Protein AF-A0A077B2D3-F1 (afdb_monomer_lite)

pLDDT: mean 75.41, std 16.51, range [35.19, 96.38]

Structure (mmCIF, N/CA/C/O backbone):
data_AF-A0A077B2D3-F1
#
_entry.id   AF-A0A077B2D3-F1
#
loop_
_atom_site.group_PDB
_atom_site.id
_atom_site.type_symbol
_atom_site.label_atom_id
_atom_site.label_alt_id
_atom_site.label_comp_id
_atom_site.label_asym_id
_atom_site.label_entity_id
_atom_site.label_seq_id
_atom_site.pdbx_PDB_ins_code
_atom_site.Cartn_x
_atom_site.Cartn_y
_atom_site.Cartn_z
_atom_site.occupancy
_atom_site.B_iso_or_equiv
_atom_site.auth_seq_id
_atom_site.auth_comp_id
_atom_site.auth_asym_id
_atom_site.auth_atom_id
_atom_site.pdbx_PDB_model_num
ATOM 1 N N . MET A 1 1 ? -36.200 -18.819 -11.449 1.00 45.00 1 MET A N 1
ATOM 2 C CA . MET A 1 1 ? -37.457 -18.163 -11.903 1.00 45.00 1 MET A CA 1
ATOM 3 C C . MET A 1 1 ? -37.299 -16.727 -12.451 1.00 45.00 1 MET A C 1
ATOM 5 O O . MET A 1 1 ? -38.296 -16.178 -12.902 1.00 45.00 1 MET A O 1
ATOM 9 N N . GLY A 1 2 ? -36.103 -16.107 -12.465 1.00 46.16 2 GLY A N 1
ATOM 10 C CA . GLY A 1 2 ? -35.928 -14.698 -12.886 1.00 46.16 2 GLY A CA 1
ATOM 11 C C . GLY A 1 2 ? -35.684 -14.450 -14.386 1.00 46.16 2 GLY A C 1
ATOM 12 O O . GLY A 1 2 ? -36.232 -13.506 -14.946 1.00 46.16 2 GLY A O 1
ATOM 13 N N . LEU A 1 3 ? -34.934 -15.320 -15.070 1.00 41.72 3 LEU A N 1
ATOM 14 C CA . LEU A 1 3 ? -34.546 -15.114 -16.479 1.00 41.72 3 LEU A CA 1
ATOM 15 C C . LEU A 1 3 ? -35.731 -15.188 -17.460 1.00 41.72 3 LEU A C 1
ATOM 17 O O . LEU A 1 3 ? -35.773 -14.447 -18.438 1.00 41.72 3 LEU A O 1
ATOM 21 N N . PHE A 1 4 ? -36.747 -16.001 -17.162 1.00 45.16 4 PHE A N 1
ATOM 22 C CA . PHE A 1 4 ? -37.918 -16.181 -18.032 1.00 45.16 4 PHE A CA 1
ATOM 23 C C . PHE A 1 4 ? -38.806 -14.924 -18.123 1.00 45.16 4 PHE A C 1
ATOM 25 O O . PHE A 1 4 ? -39.484 -14.707 -19.125 1.00 45.16 4 PHE A O 1
ATOM 32 N N . LYS A 1 5 ? -38.787 -14.056 -17.099 1.00 46.91 5 LYS A N 1
ATOM 33 C CA . LYS A 1 5 ? -39.544 -12.791 -17.100 1.00 46.91 5 LYS A CA 1
ATOM 34 C C . LYS A 1 5 ? -38.869 -11.709 -17.949 1.00 46.91 5 LYS A C 1
ATOM 36 O O . LYS A 1 5 ? -39.567 -10.934 -18.594 1.00 46.91 5 LYS A O 1
ATOM 41 N N . ILE A 1 6 ? -37.536 -11.701 -18.005 1.00 54.94 6 ILE A N 1
ATOM 42 C CA . ILE A 1 6 ? -36.755 -10.738 -18.797 1.00 54.94 6 ILE A CA 1
ATOM 43 C C . ILE A 1 6 ? -36.930 -11.014 -20.295 1.00 54.94 6 ILE A C 1
ATOM 45 O O . ILE A 1 6 ? -37.223 -10.096 -21.057 1.00 54.94 6 ILE A O 1
ATOM 49 N N . TRP A 1 7 ? -36.871 -12.282 -20.710 1.00 51.25 7 TRP A N 1
ATOM 50 C CA . TRP A 1 7 ? -37.095 -12.668 -22.109 1.00 51.25 7 TRP A CA 1
ATOM 51 C C . TRP A 1 7 ? -38.512 -12.348 -22.602 1.00 51.25 7 TRP A C 1
ATOM 53 O O . TRP A 1 7 ? -38.690 -11.943 -23.748 1.00 51.25 7 TRP A O 1
ATOM 63 N N . ARG A 1 8 ? -39.521 -12.448 -21.727 1.00 54.12 8 ARG A N 1
ATOM 64 C CA . ARG A 1 8 ? -40.913 -12.111 -22.061 1.00 54.12 8 ARG A CA 1
ATOM 65 C C . ARG A 1 8 ? -41.132 -10.604 -22.238 1.00 54.12 8 ARG A C 1
ATOM 67 O O . ARG A 1 8 ? -41.914 -10.204 -23.094 1.00 54.12 8 ARG A O 1
ATOM 74 N N . LEU A 1 9 ? -40.409 -9.783 -21.473 1.00 56.75 9 LEU A N 1
ATOM 75 C CA . LEU A 1 9 ? -40.355 -8.331 -21.658 1.00 56.75 9 LEU A CA 1
ATOM 76 C C . LEU A 1 9 ? -39.677 -7.982 -22.988 1.00 56.75 9 LEU A C 1
ATOM 78 O O . LEU A 1 9 ? -40.286 -7.279 -23.786 1.00 56.75 9 LEU A O 1
ATOM 82 N N . ILE A 1 10 ? -38.492 -8.547 -23.270 1.00 58.97 10 ILE A N 1
ATOM 83 C CA . ILE A 1 10 ? -37.751 -8.370 -24.540 1.00 58.97 10 ILE A CA 1
ATOM 84 C C . ILE A 1 10 ? -38.608 -8.751 -25.755 1.00 58.97 10 ILE A C 1
ATOM 86 O O . ILE A 1 10 ? -38.632 -8.021 -26.741 1.00 58.97 10 ILE A O 1
ATOM 90 N N . TYR A 1 11 ? -39.366 -9.845 -25.673 1.00 60.00 11 TYR A N 1
ATOM 91 C CA . TYR A 1 11 ? -40.253 -10.270 -26.755 1.00 60.00 11 TYR A CA 1
ATOM 92 C C . TYR A 1 11 ? -41.408 -9.282 -27.001 1.00 60.00 11 TYR A C 1
ATOM 94 O O . TYR A 1 11 ? -41.669 -8.921 -28.147 1.00 60.00 11 TYR A O 1
ATOM 102 N N . LEU A 1 12 ? -42.040 -8.763 -25.937 1.00 58.78 12 LEU A N 1
ATOM 103 C CA . LEU A 1 12 ? -43.089 -7.739 -26.055 1.00 58.78 12 LEU A CA 1
ATOM 104 C C . LEU A 1 12 ? -42.576 -6.438 -26.710 1.00 58.78 12 LEU A C 1
ATOM 106 O O . LEU A 1 12 ? -43.347 -5.735 -27.363 1.00 58.78 12 LEU A O 1
ATOM 110 N N . PHE A 1 13 ? -41.280 -6.121 -26.571 1.00 57.22 13 PHE A N 1
ATOM 111 C CA . PHE A 1 13 ? -40.656 -4.936 -27.178 1.00 57.22 13 PHE A CA 1
ATOM 112 C C . PHE A 1 13 ? -40.554 -5.010 -28.707 1.00 57.22 13 PHE A C 1
ATOM 114 O O . PHE A 1 13 ? -40.624 -3.970 -29.365 1.00 57.22 13 PHE A O 1
ATOM 121 N N . PHE A 1 14 ? -40.415 -6.206 -29.288 1.00 55.59 14 PHE A N 1
ATOM 122 C CA . PHE A 1 14 ? -40.328 -6.366 -30.744 1.00 55.59 14 PHE A CA 1
ATOM 123 C C . PHE A 1 14 ? -41.696 -6.322 -31.441 1.00 55.59 14 PHE A C 1
ATOM 125 O O . PHE A 1 14 ? -41.753 -6.029 -32.633 1.00 55.59 14 PHE A O 1
ATOM 132 N N . THR A 1 15 ? -42.792 -6.528 -30.705 1.00 58.31 15 THR A N 1
ATOM 133 C CA . THR A 1 15 ? -44.166 -6.554 -31.242 1.00 58.31 15 THR A CA 1
ATOM 134 C C . THR A 1 15 ? -44.881 -5.196 -31.272 1.00 58.31 15 THR A C 1
ATOM 136 O O . THR A 1 15 ? -46.007 -5.109 -31.750 1.00 58.31 15 THR A O 1
ATOM 139 N N . ILE A 1 16 ? -44.268 -4.114 -30.778 1.00 60.47 16 ILE A N 1
ATOM 140 C CA . ILE A 1 16 ? -44.887 -2.775 -30.781 1.00 60.47 16 ILE A CA 1
ATOM 141 C C . ILE A 1 16 ? -44.594 -2.078 -32.120 1.00 60.47 16 ILE A C 1
ATOM 143 O O . ILE A 1 16 ? -43.459 -1.687 -32.381 1.00 60.47 16 ILE A O 1
ATOM 147 N N . GLU A 1 17 ? -45.607 -1.883 -32.969 1.00 57.41 17 GLU A N 1
ATOM 148 C CA . GLU A 1 17 ? -45.447 -1.341 -34.336 1.00 57.41 17 GLU A CA 1
ATOM 149 C C . GLU A 1 17 ? -45.343 0.195 -34.419 1.00 57.41 17 GLU A C 1
ATOM 151 O O . GLU A 1 17 ? -44.876 0.741 -35.419 1.00 57.41 17 GLU A O 1
ATOM 156 N N . SER A 1 18 ? -45.710 0.926 -33.363 1.00 62.25 18 SER A N 1
ATOM 157 C CA . SER A 1 18 ? -45.744 2.395 -33.400 1.00 62.25 18 SER A CA 1
ATOM 158 C C . SER A 1 18 ? -44.348 3.030 -33.320 1.00 62.25 18 SER A C 1
ATOM 160 O O . SER A 1 18 ? -43.647 2.944 -32.306 1.00 62.25 18 SER A O 1
ATOM 162 N N . PHE A 1 19 ? -43.963 3.751 -34.380 1.00 58.94 19 PHE A N 1
ATOM 163 C CA . PHE A 1 19 ? -42.666 4.433 -34.509 1.00 58.94 19 PHE A CA 1
ATOM 164 C C . PHE A 1 19 ? -42.387 5.443 -33.377 1.00 58.94 19 PHE A C 1
ATOM 166 O O . PHE A 1 19 ? -41.255 5.550 -32.900 1.00 58.94 19 PHE A O 1
ATOM 173 N N . LYS A 1 20 ? -43.418 6.151 -32.887 1.00 64.06 20 LYS A N 1
ATOM 174 C CA . LYS A 1 20 ? -43.279 7.117 -31.779 1.00 64.06 20 LYS A CA 1
ATOM 175 C C . LYS A 1 20 ? -42.964 6.429 -30.445 1.00 64.06 20 LYS A C 1
ATOM 177 O O . LYS A 1 20 ? -42.112 6.914 -29.703 1.00 64.06 2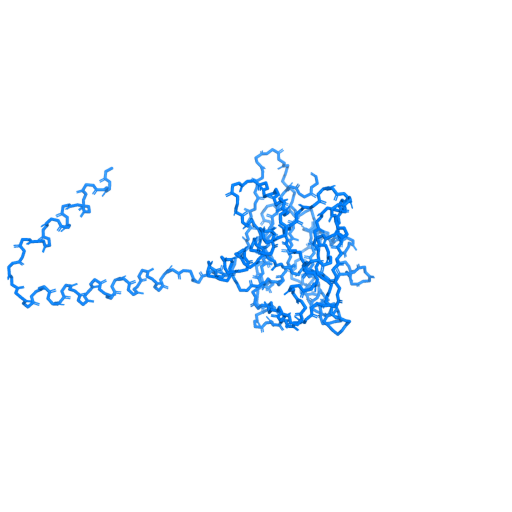0 LYS A O 1
ATOM 182 N N . MET A 1 21 ? -43.577 5.272 -30.178 1.00 59.53 21 MET A N 1
ATOM 183 C CA . MET A 1 21 ? -43.319 4.481 -28.967 1.00 59.53 21 MET A CA 1
ATOM 184 C C . MET A 1 21 ? -41.911 3.881 -28.968 1.00 59.53 21 MET A C 1
ATOM 186 O O . MET A 1 21 ? -41.227 3.928 -27.948 1.00 59.53 21 MET A O 1
ATOM 190 N N . LYS A 1 22 ? -41.419 3.417 -30.127 1.00 64.38 22 LYS A N 1
ATOM 191 C CA . LYS A 1 22 ? -40.036 2.925 -30.257 1.00 64.38 22 LYS A CA 1
ATOM 192 C C . LYS A 1 22 ? -39.003 3.989 -29.877 1.00 64.38 22 LYS A C 1
ATOM 194 O O . LYS A 1 22 ? -38.026 3.667 -29.210 1.00 64.38 22 LYS A O 1
ATOM 199 N N . LYS A 1 23 ? -39.217 5.255 -30.258 1.00 66.38 23 LYS A N 1
ATOM 200 C CA . LYS A 1 23 ? -38.283 6.356 -29.958 1.00 66.38 23 LYS A CA 1
ATOM 201 C C . LYS A 1 23 ? -38.252 6.700 -28.463 1.00 66.38 23 LYS A C 1
ATOM 203 O O . LYS A 1 23 ? -37.170 6.835 -27.901 1.00 66.38 23 LYS A O 1
ATOM 208 N N . LEU A 1 24 ? -39.419 6.758 -27.819 1.00 68.81 24 LEU A N 1
ATOM 209 C CA . LEU A 1 24 ? -39.558 7.009 -26.377 1.00 68.81 24 LEU A CA 1
ATOM 210 C C . LEU A 1 24 ? -38.923 5.894 -25.534 1.00 68.81 24 LEU A C 1
ATOM 212 O O . LEU A 1 24 ? -38.174 6.169 -24.601 1.00 68.81 24 LEU A O 1
ATOM 216 N N . ILE A 1 25 ? -39.141 4.637 -25.924 1.00 64.94 25 ILE A N 1
ATOM 217 C CA . ILE A 1 25 ? -38.540 3.469 -25.270 1.00 64.94 25 ILE A CA 1
ATOM 218 C C . ILE A 1 25 ? -37.019 3.448 -25.466 1.00 64.94 25 ILE A C 1
ATOM 220 O O . ILE A 1 25 ? -36.292 3.127 -24.532 1.00 64.94 25 ILE A O 1
ATOM 224 N N . ARG A 1 26 ? -36.512 3.839 -26.643 1.00 66.00 26 ARG A N 1
ATOM 225 C CA . ARG A 1 26 ? -35.064 3.937 -26.893 1.00 66.00 26 ARG A CA 1
ATOM 226 C C . ARG A 1 26 ? -34.415 5.000 -26.006 1.00 66.00 26 ARG A C 1
ATOM 228 O O . ARG A 1 26 ? -33.366 4.736 -25.435 1.00 66.00 26 ARG A O 1
ATOM 235 N N . CYS A 1 27 ? -35.060 6.156 -25.832 1.00 72.69 27 CYS A N 1
ATOM 236 C CA . CYS A 1 27 ? -34.613 7.175 -24.882 1.00 72.69 27 CYS A CA 1
ATOM 237 C C . CYS A 1 27 ? -34.643 6.659 -23.437 1.00 72.69 27 CYS A C 1
ATOM 239 O O . CYS A 1 27 ? -33.681 6.876 -22.712 1.00 72.69 27 CYS A O 1
ATOM 241 N N . PHE A 1 28 ? -35.687 5.926 -23.038 1.00 73.25 28 PHE A N 1
ATOM 242 C CA . PHE A 1 28 ? -35.778 5.337 -21.700 1.00 73.25 28 PHE A CA 1
ATOM 243 C C . PHE A 1 28 ? -34.715 4.260 -21.456 1.00 73.25 28 PHE A C 1
ATOM 245 O O . PHE A 1 28 ? -34.110 4.243 -20.395 1.00 73.25 28 PHE A O 1
ATOM 252 N N . LEU A 1 29 ? -34.428 3.399 -22.438 1.00 69.62 29 LEU A N 1
ATOM 253 C CA . LEU A 1 29 ? -33.368 2.391 -22.346 1.00 69.62 29 LEU A CA 1
ATOM 254 C C . LEU A 1 29 ? -31.976 3.017 -22.313 1.00 69.62 29 LEU A C 1
ATOM 256 O O . LEU A 1 29 ? -31.130 2.523 -21.581 1.00 69.62 29 LEU A O 1
ATOM 260 N N . ILE A 1 30 ? -31.742 4.106 -23.053 1.00 70.94 30 ILE A N 1
ATOM 261 C CA . ILE A 1 30 ? -30.500 4.884 -22.948 1.00 70.94 30 ILE A CA 1
ATOM 262 C C . ILE A 1 30 ? -30.399 5.507 -21.555 1.00 70.94 30 ILE A C 1
ATOM 264 O O . ILE A 1 30 ? -29.348 5.411 -20.939 1.00 70.94 30 ILE A O 1
ATOM 268 N N . LEU A 1 31 ? -31.485 6.076 -21.023 1.00 63.41 31 LEU A N 1
ATOM 269 C CA . LEU A 1 31 ? -31.505 6.636 -19.671 1.00 63.41 31 LEU A CA 1
ATOM 270 C C . LEU A 1 31 ? -31.262 5.554 -18.609 1.00 63.41 31 LEU A C 1
ATOM 272 O O . LEU A 1 31 ? -30.505 5.777 -17.675 1.00 63.41 31 LEU A O 1
ATOM 276 N N . LEU A 1 32 ? -31.852 4.367 -18.778 1.00 62.94 32 LEU A N 1
ATOM 277 C CA . LEU A 1 32 ? -31.657 3.210 -17.908 1.00 62.94 32 LEU A CA 1
ATOM 278 C C . LEU A 1 32 ? -30.229 2.667 -18.025 1.00 62.94 32 LEU A C 1
ATOM 280 O O . LEU A 1 32 ? -29.634 2.336 -17.012 1.00 62.94 32 LEU A O 1
ATOM 284 N N . MET A 1 33 ? -29.646 2.624 -19.228 1.00 54.31 33 MET A N 1
ATOM 285 C CA . MET A 1 33 ? -28.233 2.295 -19.423 1.00 54.31 33 MET A CA 1
ATOM 286 C C . MET A 1 33 ? -27.333 3.338 -18.769 1.00 54.31 33 MET A C 1
ATOM 288 O O . MET A 1 33 ? -26.400 2.949 -18.092 1.00 54.31 33 MET A O 1
ATOM 292 N N . VAL A 1 34 ? -27.620 4.636 -18.890 1.00 54.66 34 VAL A N 1
ATOM 293 C CA . VAL A 1 34 ? -26.880 5.700 -18.192 1.00 54.66 34 VAL A CA 1
ATOM 294 C C . VAL A 1 34 ? -27.053 5.586 -16.676 1.00 54.66 34 VAL A C 1
ATOM 296 O O . VAL A 1 34 ? -26.106 5.839 -15.948 1.00 54.66 34 VAL A O 1
ATOM 299 N N . PHE A 1 35 ? -28.207 5.140 -16.181 1.00 48.72 35 PHE A N 1
ATOM 300 C CA . PHE A 1 35 ? -28.434 4.910 -14.752 1.00 48.72 35 PHE A CA 1
ATOM 301 C C . PHE A 1 35 ? -27.747 3.629 -14.248 1.00 48.72 35 PHE A C 1
ATOM 303 O O . PHE A 1 35 ? -27.259 3.590 -13.126 1.00 48.72 35 PHE A O 1
ATOM 310 N N . VAL A 1 36 ? -27.666 2.579 -15.068 1.00 49.91 36 VAL A N 1
ATOM 311 C CA . VAL A 1 36 ? -26.978 1.316 -14.743 1.00 49.91 36 VAL A CA 1
ATOM 312 C C . VAL A 1 36 ? -25.458 1.456 -14.889 1.00 49.91 36 VAL A C 1
ATOM 314 O O . VAL A 1 36 ? -24.733 0.945 -14.047 1.00 49.91 36 VAL A O 1
ATOM 317 N N . ILE A 1 37 ? -24.975 2.207 -15.883 1.00 45.91 37 ILE A N 1
ATOM 318 C CA . ILE A 1 37 ? -23.562 2.583 -16.070 1.00 45.91 37 ILE A CA 1
ATOM 319 C C . ILE A 1 37 ? -23.159 3.663 -15.055 1.00 45.91 37 ILE A C 1
ATOM 321 O O . ILE A 1 37 ? -22.051 3.635 -14.547 1.00 45.91 37 ILE A O 1
ATOM 325 N N . GLY A 1 38 ? -24.062 4.562 -14.664 1.00 36.38 38 GLY A N 1
ATOM 326 C CA . GLY A 1 38 ? -23.853 5.487 -13.543 1.00 36.38 38 GLY A CA 1
ATOM 327 C C . GLY A 1 38 ? -23.819 4.787 -12.179 1.00 36.38 38 GLY A C 1
ATOM 328 O O . GLY A 1 38 ? -23.243 5.319 -11.239 1.00 36.38 38 GLY A O 1
ATOM 329 N N . ASN A 1 39 ? -24.382 3.576 -12.087 1.00 35.19 39 ASN A N 1
ATOM 330 C CA . ASN A 1 39 ? -24.195 2.650 -10.966 1.00 35.19 39 ASN A CA 1
ATOM 331 C C . ASN A 1 39 ? -23.025 1.667 -11.190 1.00 35.19 39 ASN A C 1
ATOM 333 O O . ASN A 1 39 ? -22.736 0.860 -10.305 1.00 35.19 39 ASN A O 1
ATOM 337 N N . MET A 1 40 ? -22.328 1.720 -12.336 1.00 36.47 40 MET A N 1
ATOM 338 C CA . MET A 1 40 ? -21.022 1.080 -12.476 1.00 36.47 40 MET A CA 1
ATOM 339 C C . MET A 1 40 ? -19.985 1.946 -11.757 1.00 36.47 40 MET A C 1
ATOM 341 O O . MET A 1 40 ? -19.452 2.903 -12.302 1.00 36.47 40 MET A O 1
ATOM 345 N N . VAL A 1 41 ? -19.682 1.519 -10.532 1.00 40.09 41 VAL A N 1
ATOM 346 C CA . VAL A 1 41 ? -18.370 1.660 -9.891 1.00 40.09 41 VAL A CA 1
ATOM 347 C C . VAL A 1 41 ? -17.937 3.107 -9.631 1.00 40.09 41 VAL A C 1
ATOM 349 O O . VAL A 1 41 ? -16.881 3.554 -10.062 1.00 40.09 41 VAL A O 1
ATOM 352 N N . THR A 1 42 ? -18.676 3.811 -8.779 1.00 38.44 42 THR A N 1
ATOM 353 C CA . THR A 1 42 ? -17.952 4.410 -7.657 1.00 38.44 42 THR A CA 1
ATOM 354 C C . THR A 1 42 ? -17.642 3.252 -6.717 1.00 38.44 42 THR A C 1
ATOM 356 O O . THR A 1 42 ? -18.548 2.643 -6.144 1.00 38.44 42 THR A O 1
ATOM 359 N N . ALA A 1 43 ? -16.374 2.852 -6.627 1.00 49.22 43 ALA A N 1
ATOM 360 C CA . ALA A 1 43 ? -15.930 2.060 -5.491 1.00 49.22 43 ALA A CA 1
ATOM 361 C C . ALA A 1 43 ? -16.239 2.920 -4.259 1.00 49.22 43 ALA A C 1
ATOM 363 O O . ALA A 1 43 ? -15.556 3.905 -4.006 1.00 49.22 43 ALA A O 1
ATOM 364 N N . ALA A 1 44 ? -17.372 2.667 -3.602 1.00 56.53 44 ALA A N 1
ATOM 365 C CA . ALA A 1 44 ? -17.708 3.380 -2.383 1.00 56.53 44 ALA A CA 1
ATOM 366 C C . ALA A 1 44 ? -16.585 3.093 -1.387 1.00 56.53 44 ALA A C 1
ATOM 368 O O . ALA A 1 44 ? -16.277 1.917 -1.178 1.00 56.53 44 ALA A O 1
ATOM 369 N N . ASP A 1 45 ? -15.991 4.147 -0.826 1.00 66.31 45 ASP A N 1
ATOM 370 C CA . ASP A 1 45 ? -14.972 4.059 0.218 1.00 66.31 45 ASP A CA 1
ATOM 371 C C . ASP A 1 45 ? -15.440 3.057 1.283 1.00 66.31 45 ASP A C 1
ATOM 373 O O . ASP A 1 45 ? -16.434 3.275 1.982 1.00 66.31 45 ASP A O 1
ATOM 377 N N . ARG A 1 46 ? -14.791 1.893 1.333 1.00 71.25 46 ARG A N 1
ATOM 378 C CA . ARG A 1 46 ? -15.172 0.788 2.215 1.00 71.25 46 ARG A CA 1
ATOM 379 C C . ARG A 1 46 ? -13.941 -0.000 2.619 1.00 71.25 46 ARG A C 1
ATOM 381 O O . ARG A 1 46 ? -13.059 -0.239 1.796 1.00 71.25 46 ARG A O 1
ATOM 388 N N . VAL A 1 47 ? -13.909 -0.469 3.863 1.00 72.50 47 VAL A N 1
ATOM 389 C CA . VAL A 1 47 ? -12.901 -1.447 4.276 1.00 72.50 47 VAL A CA 1
ATOM 390 C C . VAL A 1 47 ? -13.196 -2.796 3.620 1.00 72.50 47 VAL A C 1
ATOM 392 O O . VAL A 1 47 ? -14.257 -3.391 3.829 1.00 72.50 47 VAL A O 1
ATOM 395 N N . GLU A 1 48 ? -12.243 -3.303 2.844 1.00 74.19 48 GLU A N 1
ATOM 396 C CA . GLU A 1 48 ? -12.328 -4.627 2.233 1.00 74.19 48 GLU A CA 1
ATOM 397 C C . GLU A 1 48 ? -11.845 -5.694 3.220 1.00 74.19 48 GLU A C 1
ATOM 399 O O . GLU A 1 48 ? -10.764 -5.580 3.801 1.00 74.19 48 GLU A O 1
ATOM 404 N N . ILE A 1 49 ? -12.657 -6.729 3.449 1.00 70.50 49 ILE A N 1
ATOM 405 C CA . ILE A 1 49 ? -12.357 -7.811 4.396 1.00 70.50 49 ILE A CA 1
ATOM 406 C C . ILE A 1 49 ? -12.156 -9.107 3.619 1.00 70.50 49 ILE A C 1
ATOM 408 O O . ILE A 1 49 ? -13.088 -9.623 3.006 1.00 70.50 49 ILE A O 1
ATOM 412 N N . PHE A 1 50 ? -10.941 -9.637 3.682 1.00 72.44 50 PHE A N 1
ATOM 413 C CA . PHE A 1 50 ? -10.542 -10.918 3.120 1.00 72.44 50 PHE A CA 1
ATOM 414 C C . PHE A 1 50 ? -10.447 -11.935 4.257 1.00 72.44 50 PHE A C 1
ATOM 416 O O . PHE A 1 50 ? -9.734 -11.718 5.238 1.00 72.44 50 PHE A O 1
ATOM 423 N N . THR A 1 51 ? -11.199 -13.026 4.160 1.00 62.06 51 THR A N 1
ATOM 424 C CA . THR A 1 51 ? -11.268 -14.048 5.209 1.00 62.06 51 THR A CA 1
ATOM 425 C C . THR A 1 51 ? -10.914 -15.416 4.646 1.00 62.06 51 THR A C 1
ATOM 427 O O . THR A 1 51 ? -11.655 -15.926 3.804 1.00 62.06 51 THR A O 1
ATOM 430 N N . ASP A 1 52 ? -9.879 -16.056 5.182 1.00 59.72 52 ASP A N 1
ATOM 431 C CA . ASP A 1 52 ? -9.720 -17.504 5.059 1.00 59.72 52 ASP A CA 1
ATOM 432 C C . ASP A 1 52 ? -10.637 -18.183 6.093 1.00 59.72 52 ASP A C 1
ATOM 434 O O . ASP A 1 52 ? -10.581 -17.813 7.276 1.00 59.72 52 ASP A O 1
ATOM 438 N N . PRO A 1 53 ? -11.461 -19.175 5.710 1.00 49.97 53 PRO A N 1
ATOM 439 C CA . PRO A 1 53 ? -12.289 -19.939 6.643 1.00 49.97 53 PRO A CA 1
ATOM 440 C C . PRO A 1 53 ? -11.510 -20.659 7.762 1.00 49.97 53 PRO A C 1
ATOM 442 O O . PRO A 1 53 ? -12.127 -21.101 8.730 1.00 49.97 53 PRO A O 1
ATOM 445 N N . THR A 1 54 ? -10.182 -20.791 7.661 1.00 50.19 54 THR A N 1
ATOM 446 C CA . THR A 1 54 ? -9.360 -21.591 8.586 1.00 50.19 54 THR A CA 1
ATOM 447 C C . THR A 1 54 ? -8.538 -20.782 9.597 1.00 50.19 54 THR A C 1
ATOM 449 O O . THR A 1 54 ? -8.031 -21.361 10.562 1.00 50.19 54 THR A O 1
ATOM 452 N N . LYS A 1 55 ? -8.410 -19.455 9.440 1.00 61.12 55 LYS A N 1
ATOM 453 C CA . LYS A 1 55 ? -7.580 -18.614 10.325 1.00 61.12 55 LYS A CA 1
ATOM 454 C C . LYS A 1 55 ? -8.446 -17.807 11.297 1.00 61.12 55 LYS A C 1
ATOM 456 O O . LYS A 1 55 ? -9.458 -17.231 10.914 1.00 61.12 55 LYS A O 1
ATOM 461 N N . GLY A 1 56 ? -8.058 -17.808 12.577 1.00 67.38 56 GLY A N 1
ATOM 462 C CA . GLY A 1 56 ? -8.857 -17.291 13.698 1.00 67.38 56 GLY A CA 1
ATOM 463 C C . GLY A 1 56 ? -9.308 -15.825 13.590 1.00 67.38 56 GLY A C 1
ATOM 464 O O . GLY A 1 56 ? -8.970 -15.102 12.662 1.00 67.38 56 GLY A O 1
ATOM 465 N N . ASP A 1 57 ? -10.059 -15.359 14.592 1.00 79.06 57 ASP A N 1
ATOM 466 C CA . ASP A 1 57 ? -10.700 -14.031 14.615 1.00 79.06 57 ASP A CA 1
ATOM 467 C C . ASP A 1 57 ? -9.717 -12.889 14.958 1.00 79.06 57 ASP A C 1
ATOM 469 O O . ASP A 1 57 ? -9.873 -12.165 15.943 1.00 79.06 57 ASP A O 1
ATOM 473 N N . SER A 1 58 ? -8.610 -12.798 14.227 1.00 86.94 58 SER A N 1
ATOM 474 C CA . SER A 1 58 ? -7.564 -11.791 14.401 1.00 86.94 58 SER A CA 1
ATOM 475 C C . SER A 1 58 ? -7.053 -11.362 13.035 1.00 86.94 58 SER A C 1
ATOM 477 O O . SER A 1 58 ? -6.450 -12.155 12.318 1.00 86.94 58 SER A O 1
ATOM 479 N N . TYR A 1 59 ? -7.251 -10.091 12.719 1.00 89.75 59 TYR A N 1
ATOM 480 C CA . TYR A 1 59 ? -6.991 -9.514 11.413 1.00 89.75 59 TYR A CA 1
ATOM 481 C C . TYR A 1 59 ? -5.833 -8.526 11.471 1.00 89.75 59 TYR A C 1
ATOM 483 O O . TYR A 1 59 ? -5.584 -7.864 12.487 1.00 89.75 59 TYR A O 1
ATOM 491 N N . THR A 1 60 ? -5.161 -8.412 10.335 1.00 90.62 60 THR A N 1
ATOM 492 C CA . THR A 1 60 ? -4.279 -7.307 9.997 1.00 90.62 60 THR A CA 1
ATOM 493 C C . THR A 1 60 ? -5.058 -6.340 9.117 1.00 90.62 60 THR A C 1
ATOM 495 O O . THR A 1 60 ? -5.545 -6.742 8.066 1.00 90.62 60 THR A O 1
ATOM 498 N N . VAL A 1 61 ? -5.189 -5.085 9.541 1.00 91.62 61 VAL A N 1
ATOM 499 C CA . VAL A 1 61 ? -5.764 -3.982 8.760 1.00 91.62 61 VAL A CA 1
ATOM 500 C C . VAL A 1 61 ? -4.617 -3.167 8.169 1.00 91.62 61 VAL A C 1
ATOM 502 O O . VAL A 1 61 ? -3.721 -2.741 8.892 1.00 91.62 61 VAL A O 1
ATOM 505 N N . CYS A 1 62 ? -4.628 -2.952 6.861 1.00 91.75 62 CYS A N 1
ATOM 506 C CA . CYS A 1 62 ? -3.634 -2.199 6.110 1.00 91.75 62 CYS A CA 1
ATOM 507 C C . CYS A 1 62 ? -4.302 -0.981 5.472 1.00 91.75 62 CYS A C 1
ATOM 509 O O . CYS A 1 62 ? -5.287 -1.132 4.753 1.00 91.75 62 CYS A O 1
ATOM 511 N N . VAL A 1 63 ? -3.749 0.203 5.728 1.00 93.75 63 VAL A N 1
ATOM 512 C CA . VAL A 1 63 ? -4.152 1.469 5.111 1.00 93.75 63 VAL A CA 1
ATOM 513 C C . VAL A 1 63 ? -3.084 1.851 4.099 1.00 93.75 63 VAL A C 1
ATOM 515 O O . VAL A 1 63 ? -1.902 1.963 4.447 1.00 93.75 63 VAL A O 1
ATOM 518 N N . SER A 1 64 ? -3.490 2.051 2.850 1.00 92.25 64 SER A N 1
ATOM 519 C CA . SER A 1 64 ? -2.577 2.354 1.750 1.00 92.25 64 SER A CA 1
ATOM 520 C C . SER A 1 64 ? -3.151 3.412 0.814 1.00 92.25 64 SER A C 1
ATOM 522 O O . SER A 1 64 ? -4.362 3.619 0.761 1.00 92.25 64 SER A O 1
ATOM 524 N N . LEU A 1 65 ? -2.265 4.039 0.042 1.00 91.31 65 LEU A N 1
ATOM 525 C CA . LEU A 1 65 ? -2.633 4.772 -1.166 1.00 91.31 65 LEU A CA 1
ATOM 526 C C . LEU A 1 65 ? -2.297 3.911 -2.379 1.00 91.31 65 LEU A C 1
ATOM 528 O O . LEU A 1 65 ? -1.181 3.408 -2.500 1.00 91.31 65 LEU A O 1
ATOM 532 N N . ALA A 1 66 ? -3.265 3.721 -3.258 1.00 85.88 66 ALA A N 1
ATOM 533 C CA . ALA A 1 66 ? -3.160 2.924 -4.464 1.00 85.88 66 ALA A CA 1
ATOM 534 C C . ALA A 1 66 ? -3.276 3.802 -5.707 1.00 85.88 66 ALA A C 1
ATOM 536 O O . ALA A 1 66 ? -3.758 4.937 -5.648 1.00 85.88 66 ALA A O 1
ATOM 537 N N . ILE A 1 67 ? -2.842 3.248 -6.838 1.00 79.12 67 ILE A N 1
ATOM 538 C CA . ILE A 1 67 ? -3.255 3.776 -8.138 1.00 79.12 67 ILE A CA 1
ATOM 539 C C . ILE A 1 67 ? -4.786 3.734 -8.239 1.00 79.12 67 ILE A C 1
ATOM 541 O O . ILE A 1 67 ? -5.413 2.878 -7.613 1.00 79.12 67 ILE A O 1
ATOM 545 N N . GLU A 1 68 ? -5.367 4.629 -9.037 1.00 72.75 68 GLU A N 1
ATOM 546 C CA . GLU A 1 68 ? -6.807 4.677 -9.304 1.00 72.75 68 GLU A CA 1
ATOM 547 C C . GLU A 1 68 ? -7.409 3.268 -9.503 1.00 72.75 68 GLU A C 1
ATOM 549 O O . GLU A 1 68 ? -7.005 2.524 -10.407 1.00 72.75 68 GLU A O 1
ATOM 554 N N . ASP A 1 69 ? -8.406 2.913 -8.682 1.00 66.38 69 ASP A N 1
ATOM 555 C CA . ASP A 1 69 ? -9.105 1.624 -8.755 1.00 66.38 69 ASP A CA 1
ATOM 556 C C . ASP A 1 69 ? -10.180 1.607 -9.850 1.00 66.38 69 ASP A C 1
ATOM 558 O O . ASP A 1 69 ? -11.371 1.398 -9.609 1.00 66.38 69 ASP A O 1
ATOM 562 N N . SER A 1 70 ? -9.767 1.829 -11.095 1.00 64.50 70 SER A N 1
ATOM 563 C CA . SER A 1 70 ? -10.620 1.573 -12.252 1.00 64.50 70 SER A CA 1
ATOM 564 C C . SER A 1 70 ? -10.207 0.267 -12.930 1.00 64.50 70 SER A C 1
ATOM 566 O O . SER A 1 70 ? -9.033 -0.113 -12.967 1.00 64.50 70 SER A O 1
ATOM 568 N N . GLU A 1 71 ? -11.174 -0.469 -13.489 1.00 61.31 71 GLU A N 1
ATOM 569 C CA . GLU A 1 71 ? -10.879 -1.650 -14.317 1.00 61.31 71 GLU A CA 1
ATOM 570 C C . GLU A 1 71 ? -9.926 -1.292 -15.470 1.00 61.31 71 GLU A C 1
ATOM 572 O O . GLU A 1 71 ? -9.034 -2.071 -15.810 1.00 61.31 71 GLU A O 1
ATOM 577 N N . VAL A 1 72 ? -10.061 -0.079 -16.016 1.00 63.53 72 VAL A N 1
ATOM 578 C CA . VAL A 1 72 ? -9.203 0.464 -17.074 1.00 63.53 72 VAL A CA 1
ATOM 579 C C . VAL A 1 72 ? -7.769 0.659 -16.580 1.00 63.53 72 VAL A C 1
ATOM 581 O O . VAL A 1 72 ? -6.848 0.163 -17.227 1.00 63.53 72 VAL A O 1
ATOM 584 N N . SER A 1 73 ? -7.569 1.321 -15.439 1.00 63.75 73 SER A N 1
ATOM 585 C CA . SER A 1 73 ? -6.245 1.598 -14.864 1.00 63.75 73 SER A CA 1
ATOM 586 C C . SER A 1 73 ? -5.542 0.307 -14.435 1.00 63.75 73 SER A C 1
ATOM 588 O O . SER A 1 73 ? -4.380 0.096 -14.792 1.00 63.75 73 SER A O 1
ATOM 590 N N . ARG A 1 74 ? -6.276 -0.633 -13.818 1.00 62.25 74 ARG A N 1
ATOM 591 C CA . ARG A 1 74 ? -5.796 -1.998 -13.530 1.00 62.25 74 ARG A CA 1
ATOM 592 C C . ARG A 1 74 ? -5.351 -2.734 -14.778 1.00 62.25 74 ARG A C 1
ATOM 594 O O . ARG A 1 74 ? -4.230 -3.226 -14.840 1.00 62.25 74 ARG A O 1
ATOM 601 N N . THR A 1 75 ? -6.227 -2.803 -15.776 1.00 61.81 75 THR A N 1
ATOM 602 C CA . THR A 1 75 ? -5.972 -3.541 -17.015 1.00 61.81 75 THR A CA 1
ATOM 603 C C . THR A 1 75 ? -4.820 -2.926 -17.797 1.00 61.81 75 THR A C 1
ATOM 605 O O . THR A 1 75 ? -4.011 -3.655 -18.363 1.00 61.81 75 THR A O 1
ATOM 608 N N . LYS A 1 76 ? -4.726 -1.594 -17.842 1.00 67.12 76 LYS A N 1
ATOM 609 C CA . LYS A 1 76 ? -3.641 -0.884 -18.521 1.00 67.12 76 LYS A CA 1
ATOM 610 C C . LYS A 1 76 ? -2.301 -1.178 -17.855 1.00 67.12 76 LYS A C 1
ATOM 612 O O . LYS A 1 76 ? -1.397 -1.643 -18.539 1.00 67.12 76 LYS A O 1
ATOM 617 N N . PHE A 1 77 ? -2.206 -0.991 -16.539 1.00 67.69 77 PHE A N 1
ATOM 618 C CA . PHE A 1 77 ? -0.983 -1.277 -15.793 1.00 67.69 77 PHE A CA 1
ATOM 619 C C . PHE A 1 77 ? -0.584 -2.755 -15.913 1.00 67.69 77 PHE A C 1
ATOM 621 O O . PHE A 1 77 ? 0.556 -3.070 -16.241 1.00 67.69 77 PHE A O 1
ATOM 628 N N . ALA A 1 78 ? -1.545 -3.668 -15.747 1.00 66.12 78 ALA A N 1
ATOM 629 C CA . ALA A 1 78 ? -1.353 -5.101 -15.945 1.00 66.12 78 ALA A CA 1
ATOM 630 C C . ALA A 1 78 ? -0.785 -5.433 -17.330 1.00 66.12 78 ALA A C 1
ATOM 632 O O . ALA A 1 78 ? 0.180 -6.186 -17.434 1.00 66.12 78 ALA A O 1
ATOM 633 N N . LYS A 1 79 ? -1.363 -4.857 -18.391 1.00 66.44 79 LYS A N 1
ATOM 634 C CA . LYS A 1 79 ? -0.915 -5.057 -19.775 1.00 66.44 79 LYS A CA 1
ATOM 635 C C . LYS A 1 79 ? 0.467 -4.470 -20.028 1.00 66.44 79 LYS A C 1
ATOM 637 O O . LYS A 1 79 ? 1.248 -5.099 -20.729 1.00 66.44 79 LYS A O 1
ATOM 642 N N . GLU A 1 80 ? 0.774 -3.298 -19.480 1.00 71.00 80 GLU A N 1
ATOM 643 C CA . GLU A 1 80 ? 2.095 -2.673 -19.610 1.00 71.00 80 GLU A CA 1
ATOM 644 C C . GLU A 1 80 ? 3.171 -3.532 -18.940 1.00 71.00 80 GLU A C 1
ATOM 646 O O . GLU A 1 80 ? 4.182 -3.845 -19.568 1.00 71.00 80 GLU A O 1
ATOM 651 N N . ILE A 1 81 ? 2.918 -4.006 -17.716 1.00 70.75 81 ILE A N 1
ATOM 652 C CA . ILE A 1 81 ? 3.809 -4.947 -17.033 1.00 70.75 81 ILE A CA 1
ATOM 653 C C . ILE A 1 81 ? 3.922 -6.250 -17.833 1.00 70.75 81 ILE A C 1
ATOM 655 O O . ILE A 1 81 ? 5.034 -6.658 -18.152 1.00 70.75 81 ILE A O 1
ATOM 659 N N . GLN A 1 82 ? 2.812 -6.870 -18.239 1.00 66.38 82 GLN A N 1
ATOM 660 C CA . GLN A 1 82 ? 2.837 -8.119 -19.008 1.00 66.38 82 GLN A CA 1
ATOM 661 C C . GLN A 1 82 ? 3.614 -7.978 -20.326 1.00 66.38 82 GLN A C 1
ATOM 663 O O . GLN A 1 82 ? 4.439 -8.832 -20.639 1.00 66.38 82 GLN A O 1
ATOM 668 N N . ALA A 1 83 ? 3.422 -6.885 -21.068 1.00 66.44 83 ALA A N 1
ATOM 669 C CA . ALA A 1 83 ? 4.116 -6.640 -22.331 1.00 66.44 83 ALA A CA 1
ATOM 670 C C . ALA A 1 83 ? 5.639 -6.551 -22.152 1.00 66.44 83 ALA A C 1
ATOM 672 O O . ALA A 1 83 ? 6.391 -7.068 -22.979 1.00 66.44 83 ALA A O 1
ATOM 673 N N . ILE A 1 84 ? 6.105 -5.941 -21.056 1.00 66.25 84 ILE A N 1
ATOM 674 C CA . ILE A 1 84 ? 7.531 -5.908 -20.708 1.00 66.25 84 ILE A CA 1
ATOM 675 C C . ILE A 1 84 ? 8.044 -7.334 -20.466 1.00 66.25 84 ILE A C 1
ATOM 677 O O . ILE A 1 84 ? 9.110 -7.711 -20.953 1.00 66.25 84 ILE A O 1
ATOM 681 N N . TYR A 1 85 ? 7.283 -8.160 -19.751 1.00 65.75 85 TYR A N 1
ATOM 682 C CA . TYR A 1 85 ? 7.673 -9.544 -19.484 1.00 65.75 85 TYR A CA 1
ATOM 683 C C . TYR A 1 85 ? 7.715 -10.398 -20.751 1.00 65.75 85 TYR A C 1
ATOM 685 O O . TYR A 1 85 ? 8.716 -11.084 -20.977 1.00 65.75 85 TYR A O 1
ATOM 693 N N . ASP A 1 86 ? 6.690 -10.305 -21.597 1.00 65.00 86 ASP A N 1
ATOM 694 C CA . ASP A 1 86 ? 6.599 -11.037 -22.861 1.00 65.00 86 ASP A CA 1
ATOM 695 C C . ASP A 1 86 ? 7.756 -10.667 -23.795 1.00 65.00 86 ASP A C 1
ATOM 697 O O . ASP A 1 86 ? 8.456 -11.549 -24.296 1.00 65.00 86 ASP A O 1
ATOM 701 N N . HIS A 1 87 ? 8.031 -9.366 -23.961 1.00 64.75 87 HIS A N 1
ATOM 702 C CA . HIS A 1 87 ? 9.142 -8.874 -24.783 1.00 64.75 87 HIS A CA 1
ATOM 703 C C . HIS A 1 87 ? 10.500 -9.428 -24.328 1.00 64.75 87 HIS A C 1
ATOM 705 O O . HIS A 1 87 ? 11.394 -9.667 -25.140 1.00 64.75 87 HIS A O 1
ATOM 711 N N . HIS A 1 88 ? 10.658 -9.668 -23.026 1.00 61.66 88 HIS A N 1
ATOM 712 C CA . HIS A 1 88 ? 11.899 -10.162 -22.447 1.00 61.66 88 HIS A CA 1
ATOM 713 C C . HIS A 1 88 ? 11.896 -11.662 -22.114 1.00 61.66 88 HIS A C 1
ATOM 715 O O . HIS A 1 88 ? 12.874 -12.141 -21.528 1.00 61.66 88 HIS A O 1
ATOM 721 N N . ASN A 1 89 ? 10.864 -12.408 -22.522 1.00 63.72 89 ASN A N 1
ATOM 722 C CA . ASN A 1 89 ? 10.683 -13.840 -22.261 1.00 63.72 89 ASN A CA 1
ATOM 723 C C . ASN A 1 89 ? 10.803 -14.200 -20.765 1.00 63.72 89 ASN A C 1
ATOM 725 O O . ASN A 1 89 ? 11.502 -15.138 -20.372 1.00 63.72 89 ASN A O 1
ATOM 729 N N . LEU A 1 90 ? 10.170 -13.391 -19.918 1.00 59.41 90 LEU A N 1
ATOM 730 C CA . LEU A 1 90 ? 10.077 -13.596 -18.478 1.00 59.41 90 LEU A CA 1
ATOM 731 C C . LEU A 1 90 ? 8.713 -14.227 -18.156 1.00 59.41 90 LEU A C 1
ATOM 733 O O . LEU A 1 90 ? 7.688 -13.756 -18.637 1.00 59.41 90 LEU A O 1
ATOM 737 N N . LYS A 1 91 ? 8.672 -15.272 -17.319 1.00 52.12 91 LYS A N 1
ATOM 738 C CA . LYS A 1 91 ? 7.404 -15.856 -16.848 1.00 52.12 91 LYS A CA 1
ATOM 739 C C . LYS A 1 91 ? 6.968 -15.192 -15.544 1.00 52.12 91 LYS A C 1
ATOM 741 O O . LYS A 1 91 ? 7.641 -15.349 -14.529 1.00 52.12 91 LYS A O 1
ATOM 746 N N . LEU A 1 92 ? 5.832 -14.500 -15.565 1.00 50.66 92 LEU A N 1
ATOM 747 C CA . LEU A 1 92 ? 5.090 -14.158 -14.353 1.00 50.66 92 LEU A CA 1
ATOM 748 C C . LEU A 1 92 ? 4.308 -15.388 -13.898 1.00 50.66 92 LEU A C 1
ATOM 750 O O . LEU A 1 92 ? 3.397 -15.843 -14.585 1.00 50.66 92 LEU A O 1
ATOM 754 N N . THR A 1 93 ? 4.641 -15.932 -12.733 1.00 44.53 93 THR A N 1
ATOM 755 C CA . THR A 1 93 ? 3.691 -16.773 -12.002 1.00 44.53 93 THR A CA 1
ATOM 756 C C . THR A 1 93 ? 2.761 -15.850 -11.234 1.00 44.53 93 THR A C 1
ATOM 758 O O . THR A 1 93 ? 3.058 -15.461 -10.107 1.00 44.53 93 THR A O 1
ATOM 761 N N . TYR A 1 94 ? 1.649 -15.474 -11.861 1.00 48.97 94 TYR A N 1
ATOM 762 C CA . TYR A 1 94 ? 0.483 -15.007 -11.123 1.00 48.97 94 TYR A CA 1
ATOM 763 C C . TYR A 1 94 ? -0.112 -16.235 -10.436 1.00 48.97 94 TYR A C 1
ATOM 765 O O . TYR A 1 94 ? -0.623 -17.127 -11.112 1.00 48.97 94 TYR A O 1
ATOM 773 N N . SER A 1 95 ? 0.019 -16.341 -9.116 1.00 40.25 95 SER A N 1
ATOM 774 C CA . SER A 1 95 ? -0.792 -17.303 -8.372 1.00 40.25 95 SER A CA 1
ATOM 775 C C . SER A 1 95 ? -2.242 -16.820 -8.448 1.00 40.25 95 SER A C 1
ATOM 777 O O . SER A 1 95 ? -2.523 -15.703 -8.024 1.00 40.25 95 SER A O 1
ATOM 779 N N . ASP A 1 96 ? -3.104 -17.654 -9.029 1.00 39.78 96 ASP A N 1
ATOM 780 C CA . ASP A 1 96 ? -4.559 -17.501 -9.205 1.00 39.78 96 ASP A CA 1
ATOM 781 C C . ASP A 1 96 ? -5.017 -16.749 -10.469 1.00 39.78 96 ASP A C 1
ATOM 783 O O . ASP A 1 96 ? -5.489 -15.610 -10.441 1.00 39.78 96 ASP A O 1
ATOM 787 N N . ASP A 1 97 ? -4.927 -17.448 -11.607 1.00 41.22 97 ASP A N 1
ATOM 788 C CA . ASP A 1 97 ? -5.668 -17.164 -12.848 1.00 41.22 97 ASP A CA 1
ATOM 789 C C . ASP A 1 97 ? -5.525 -15.738 -13.422 1.00 41.22 97 ASP A C 1
ATOM 791 O O . ASP A 1 97 ? -6.408 -15.242 -14.125 1.00 41.22 97 ASP A O 1
ATOM 795 N N . GLY A 1 98 ? -4.405 -15.060 -13.153 1.00 39.25 98 GLY A N 1
ATOM 796 C CA . GLY A 1 98 ? -4.090 -13.758 -13.754 1.00 39.25 98 GLY A CA 1
ATOM 797 C C . GLY A 1 98 ? -4.864 -12.568 -13.176 1.00 39.25 98 GLY A C 1
ATOM 798 O O . GLY A 1 98 ? -4.883 -11.500 -13.791 1.00 39.25 98 GLY A O 1
ATOM 799 N N . LYS A 1 99 ? -5.496 -12.706 -12.002 1.00 40.31 99 LYS A N 1
ATOM 800 C CA . LYS A 1 99 ? -6.137 -11.572 -11.319 1.00 40.31 99 LYS A CA 1
ATOM 801 C C . LYS A 1 99 ? -5.130 -10.826 -10.445 1.00 40.31 99 LYS A C 1
ATOM 803 O O . LYS A 1 99 ? -4.520 -11.400 -9.549 1.00 40.31 99 LYS A O 1
ATOM 808 N N . PHE A 1 100 ? -5.013 -9.515 -10.658 1.00 47.31 100 PHE A N 1
ATOM 809 C CA . PHE A 1 100 ? -4.392 -8.612 -9.688 1.00 47.31 100 PHE A CA 1
ATOM 810 C C . PHE A 1 100 ? -5.274 -8.580 -8.438 1.00 47.31 100 PHE A C 1
ATOM 812 O O . PHE A 1 100 ? -6.263 -7.854 -8.400 1.00 47.31 100 PHE A O 1
ATOM 819 N N . TRP A 1 101 ? -4.948 -9.389 -7.430 1.00 49.00 101 TRP A N 1
ATOM 820 C CA . TRP A 1 101 ? -5.692 -9.390 -6.165 1.00 49.00 101 TRP A CA 1
ATOM 821 C C . TRP A 1 101 ? -5.531 -8.086 -5.384 1.00 49.00 101 TRP A C 1
ATOM 823 O O . TRP A 1 101 ? -6.401 -7.723 -4.601 1.00 49.00 101 TRP A O 1
ATOM 833 N N . GLN A 1 102 ? -4.442 -7.355 -5.620 1.00 60.44 102 GLN A N 1
ATOM 834 C CA . GLN A 1 102 ? -4.236 -6.031 -5.055 1.00 60.44 102 GLN A CA 1
ATOM 835 C C . GLN A 1 102 ? -3.770 -5.073 -6.146 1.00 60.44 102 GLN A C 1
ATOM 837 O O . GLN A 1 102 ? -3.013 -5.435 -7.052 1.00 60.44 102 GLN A O 1
ATOM 842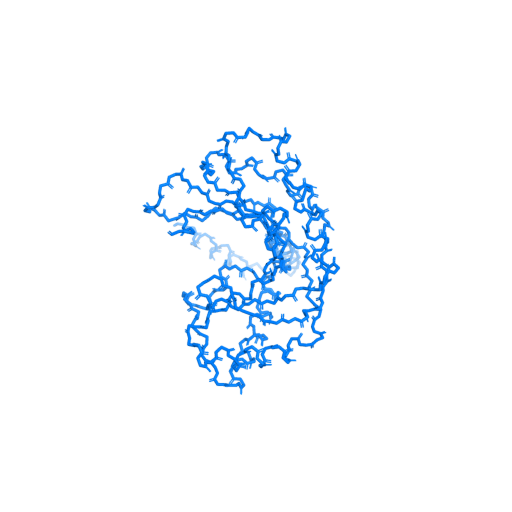 N N . LEU A 1 103 ? -4.231 -3.832 -6.060 1.00 67.25 103 LEU A N 1
ATOM 843 C CA . LEU A 1 103 ? -3.671 -2.729 -6.829 1.00 67.25 103 LEU A CA 1
ATOM 844 C C . LEU A 1 103 ? -2.221 -2.499 -6.403 1.00 67.25 103 LEU A C 1
ATOM 846 O O . LEU A 1 103 ? -1.899 -2.725 -5.231 1.00 67.25 103 LEU A O 1
ATOM 850 N N . PRO A 1 104 ? -1.341 -2.029 -7.298 1.00 77.81 104 PRO A N 1
ATOM 851 C CA . PRO A 1 104 ? -0.109 -1.387 -6.877 1.00 77.81 104 PRO A CA 1
ATOM 852 C C . PRO A 1 104 ? -0.421 -0.296 -5.857 1.00 77.81 104 PRO A C 1
ATOM 854 O O . PRO A 1 104 ? -1.192 0.626 -6.130 1.00 77.81 104 PRO A O 1
ATOM 857 N N . HIS A 1 105 ? 0.147 -0.437 -4.666 1.00 85.06 105 HIS A N 1
ATOM 858 C CA . HIS A 1 105 ? -0.158 0.428 -3.538 1.00 85.06 105 HIS A CA 1
ATOM 859 C C . HIS A 1 105 ? 1.074 0.674 -2.678 1.00 85.06 105 HIS A C 1
ATOM 861 O O . HIS A 1 105 ? 2.014 -0.127 -2.643 1.00 85.06 105 HIS A O 1
ATOM 867 N N . LEU A 1 106 ? 1.051 1.816 -2.001 1.00 91.25 106 LEU A N 1
ATOM 868 C CA . LEU A 1 106 ? 2.013 2.240 -1.006 1.00 91.25 106 LEU A CA 1
ATOM 869 C C . LEU A 1 106 ? 1.349 2.146 0.360 1.00 91.25 106 LEU A C 1
ATOM 871 O O . LEU A 1 106 ? 0.413 2.885 0.671 1.00 91.25 106 LEU A O 1
ATOM 875 N N . THR A 1 107 ? 1.842 1.224 1.180 1.00 92.25 107 THR A N 1
ATOM 876 C CA . THR A 1 107 ? 1.354 1.039 2.545 1.00 92.25 107 THR A CA 1
ATOM 877 C C . THR A 1 107 ? 1.790 2.194 3.435 1.00 92.25 107 THR A C 1
ATOM 879 O O . THR A 1 107 ? 2.985 2.443 3.604 1.00 92.25 107 THR A O 1
ATOM 882 N N . LEU A 1 108 ? 0.813 2.872 4.039 1.00 95.38 108 LEU A N 1
ATOM 883 C CA . LEU A 1 108 ? 1.045 3.952 4.993 1.00 95.38 108 LEU A CA 1
ATOM 884 C C . LEU A 1 108 ? 1.125 3.406 6.413 1.00 95.38 108 LEU A C 1
ATOM 886 O O . LEU A 1 108 ? 2.063 3.726 7.138 1.00 95.38 108 LEU A O 1
ATOM 890 N N . VAL A 1 109 ? 0.177 2.560 6.821 1.00 95.69 109 VAL A N 1
ATOM 891 C CA . VAL A 1 109 ? 0.160 1.974 8.167 1.00 95.69 109 VAL A CA 1
ATOM 892 C C . VAL A 1 109 ? -0.510 0.605 8.186 1.00 95.69 109 VAL A C 1
ATOM 894 O O . VAL A 1 109 ? -1.432 0.337 7.422 1.00 95.69 109 VAL A O 1
ATOM 897 N N . MET A 1 110 ? -0.044 -0.265 9.082 1.00 94.50 110 MET A N 1
ATOM 898 C CA . MET A 1 110 ? -0.667 -1.552 9.361 1.00 94.50 110 MET A CA 1
ATOM 899 C C . MET A 1 110 ? -0.975 -1.693 10.852 1.00 94.50 110 MET A C 1
ATOM 901 O O . MET A 1 110 ? -0.179 -1.307 11.716 1.00 94.50 110 MET A O 1
ATOM 905 N N . PHE A 1 111 ? -2.116 -2.304 11.136 1.00 94.44 111 PHE A N 1
ATOM 906 C CA . PHE A 1 111 ? -2.612 -2.625 12.464 1.00 94.44 111 PHE A CA 1
ATOM 907 C C . PHE A 1 111 ? -2.838 -4.132 12.554 1.00 94.44 111 PHE A C 1
ATOM 909 O O . PHE A 1 111 ? -3.515 -4.702 11.711 1.00 94.44 111 PHE A O 1
ATOM 916 N N . GLU A 1 112 ? -2.289 -4.788 13.565 1.00 92.38 112 GLU A N 1
ATOM 917 C CA . GLU A 1 112 ? -2.455 -6.218 13.828 1.00 92.38 112 GLU A CA 1
ATOM 918 C C . GLU A 1 112 ? -3.383 -6.456 15.027 1.00 92.38 112 GLU A C 1
ATOM 920 O O . GLU A 1 112 ? -3.626 -5.560 15.843 1.00 92.38 112 GLU A O 1
ATOM 925 N N . LYS A 1 113 ? -3.847 -7.705 15.163 1.00 89.69 113 LYS A N 1
ATOM 926 C CA . LYS A 1 113 ? -4.705 -8.181 16.264 1.00 89.69 113 LYS A CA 1
ATOM 927 C C . LYS A 1 113 ? -6.090 -7.532 16.315 1.00 89.69 113 LYS A C 1
ATOM 929 O O . LYS A 1 113 ? -6.738 -7.551 17.361 1.00 89.69 113 LYS A O 1
ATOM 934 N N . VAL A 1 114 ? -6.565 -7.009 15.188 1.00 92.50 114 VAL A N 1
ATOM 935 C CA . VAL A 1 114 ? -7.888 -6.390 15.090 1.00 92.50 114 VAL A CA 1
ATOM 936 C C . VAL A 1 114 ? -8.958 -7.480 15.051 1.00 92.50 114 VAL A C 1
ATOM 938 O O . VAL A 1 114 ? -8.865 -8.427 14.276 1.00 92.50 114 VAL A O 1
ATOM 941 N N . LYS A 1 115 ? -9.981 -7.379 15.901 1.00 91.25 115 LYS A N 1
ATOM 942 C CA . LYS A 1 115 ? -11.138 -8.293 15.879 1.00 91.25 115 LYS A CA 1
ATOM 943 C C . LYS A 1 115 ? -12.088 -7.933 14.747 1.00 91.25 115 LYS A C 1
ATOM 945 O O . LYS A 1 115 ? -12.278 -6.745 14.505 1.00 91.25 115 LYS A O 1
ATOM 950 N N . LEU A 1 116 ? -12.761 -8.917 14.138 1.00 89.06 116 LEU A N 1
ATOM 951 C CA . LEU A 1 116 ? -13.685 -8.685 13.017 1.00 89.06 116 LEU A CA 1
ATOM 952 C C . LEU A 1 116 ? -14.697 -7.565 13.303 1.00 89.06 116 LEU A C 1
ATOM 954 O O . LEU A 1 116 ? -14.872 -6.648 12.504 1.00 89.06 116 LEU A O 1
ATOM 958 N N . LYS A 1 117 ? -15.303 -7.587 14.495 1.00 90.06 117 LYS A N 1
ATOM 959 C CA . LYS A 1 117 ? -16.281 -6.578 14.940 1.00 90.06 117 LYS A CA 1
ATOM 960 C C . LYS A 1 117 ? -15.731 -5.144 15.025 1.00 90.06 117 LYS A C 1
ATOM 962 O O . LYS A 1 117 ? -16.514 -4.204 14.988 1.00 90.06 117 LYS A O 1
ATOM 967 N N . ASN A 1 118 ? -14.412 -4.980 15.133 1.00 91.94 118 ASN A N 1
ATOM 968 C CA . ASN A 1 118 ? -13.743 -3.685 15.272 1.00 91.94 118 ASN A CA 1
ATOM 969 C C . ASN A 1 118 ? -13.200 -3.153 13.934 1.00 91.94 118 ASN A C 1
ATOM 971 O O . ASN A 1 118 ? -12.799 -1.997 13.873 1.00 91.94 118 ASN A O 1
ATOM 975 N N . ILE A 1 119 ? -13.176 -3.961 12.866 1.00 90.50 119 ILE A N 1
ATOM 976 C CA . ILE A 1 119 ? -12.568 -3.578 11.579 1.00 90.50 119 ILE A CA 1
ATOM 977 C C . ILE A 1 119 ? -13.243 -2.340 10.980 1.00 90.50 119 ILE A C 1
ATOM 979 O O . ILE A 1 119 ? -12.560 -1.431 10.520 1.00 90.50 119 ILE A O 1
ATOM 983 N N . LYS A 1 120 ? -14.576 -2.256 11.047 1.00 90.38 120 LYS A N 1
ATOM 984 C CA . LYS A 1 120 ? -15.320 -1.099 10.518 1.00 90.38 120 LYS A CA 1
ATOM 985 C C . LYS A 1 120 ? -15.024 0.211 11.247 1.00 90.38 120 LYS A C 1
ATOM 987 O O . LYS A 1 120 ? -15.269 1.278 10.705 1.00 90.38 120 LYS A O 1
ATOM 992 N N . ALA A 1 121 ? -14.461 0.164 12.455 1.00 91.12 121 ALA A N 1
ATOM 993 C CA . ALA A 1 121 ? -14.081 1.383 13.163 1.00 91.12 121 ALA A CA 1
ATOM 994 C C . ALA A 1 121 ? -12.958 2.157 12.437 1.00 91.12 121 ALA A C 1
ATOM 996 O O . ALA A 1 121 ? -12.782 3.347 12.672 1.00 91.12 121 ALA A O 1
ATOM 997 N N . PHE A 1 122 ? -12.235 1.505 11.519 1.00 93.12 122 PHE A N 1
ATOM 998 C CA . PHE A 1 122 ? -11.203 2.127 10.692 1.00 93.12 122 PHE A CA 1
ATOM 999 C C . PHE A 1 122 ? -11.763 2.907 9.487 1.00 93.12 122 PHE A C 1
ATOM 1001 O O . PHE A 1 122 ? -10.999 3.643 8.868 1.00 93.12 122 PHE A O 1
ATOM 1008 N N . ASP A 1 123 ? -13.066 2.818 9.176 1.00 91.31 123 ASP A N 1
ATOM 1009 C CA . ASP A 1 123 ? -13.687 3.544 8.050 1.00 91.31 123 ASP A CA 1
ATOM 1010 C C . ASP A 1 123 ? -13.474 5.070 8.159 1.00 91.31 123 ASP A C 1
ATOM 1012 O O . ASP A 1 123 ? -13.318 5.757 7.153 1.00 91.31 123 ASP A O 1
ATOM 1016 N N . GLY A 1 124 ? -13.386 5.619 9.377 1.00 88.88 124 GLY A N 1
ATOM 1017 C CA . GLY A 1 124 ? -13.159 7.055 9.590 1.00 88.88 124 GLY A CA 1
ATOM 1018 C C . GLY A 1 124 ? -11.829 7.588 9.030 1.00 88.88 124 GLY A C 1
ATOM 1019 O O . GLY A 1 124 ? -11.683 8.797 8.859 1.00 88.88 124 GLY A O 1
ATOM 1020 N N . ILE A 1 125 ? -10.887 6.704 8.680 1.00 92.88 125 ILE A N 1
ATOM 1021 C CA . ILE A 1 125 ? -9.623 7.064 8.023 1.00 92.88 125 ILE A CA 1
ATOM 1022 C C . ILE A 1 125 ? -9.855 7.573 6.594 1.00 92.88 125 ILE A C 1
ATOM 1024 O O . ILE A 1 125 ? -9.091 8.422 6.137 1.00 92.88 125 ILE A O 1
ATOM 1028 N N . PHE A 1 126 ? -10.906 7.120 5.898 1.00 90.19 126 PHE A N 1
ATOM 1029 C CA . PHE A 1 126 ? -11.208 7.606 4.546 1.00 90.19 126 PHE A CA 1
ATOM 1030 C C . PHE A 1 126 ? -11.394 9.125 4.516 1.00 90.19 126 PHE A C 1
ATOM 1032 O O . PHE A 1 126 ? -10.835 9.793 3.652 1.00 90.19 126 PHE A O 1
ATOM 1039 N N . GLU A 1 127 ? -12.087 9.691 5.507 1.00 88.50 127 GLU A N 1
ATOM 1040 C CA . GLU A 1 127 ? -12.267 11.144 5.599 1.00 88.50 127 GLU A CA 1
ATOM 1041 C C . GLU A 1 127 ? -10.959 11.879 5.928 1.00 88.50 127 GLU A C 1
ATOM 1043 O O . GLU A 1 127 ? -10.760 12.995 5.454 1.00 88.50 127 GLU A O 1
ATOM 1048 N N . GLN A 1 128 ? -10.034 11.256 6.670 1.00 89.12 128 GLN A N 1
ATOM 1049 C CA . GLN A 1 128 ? -8.720 11.849 6.966 1.00 89.12 128 GLN A CA 1
ATOM 1050 C C . GLN A 1 128 ? -7.820 11.931 5.730 1.00 89.12 128 GLN A C 1
ATOM 1052 O O . GLN A 1 128 ? -7.029 12.860 5.596 1.00 89.12 128 GLN A O 1
ATOM 1057 N N . LEU A 1 129 ? -7.935 10.955 4.829 1.00 90.38 129 LEU A N 1
ATOM 1058 C CA . LEU A 1 129 ? -7.111 10.846 3.621 1.00 90.38 129 LEU A CA 1
ATOM 1059 C C . LEU A 1 129 ? -7.837 11.329 2.360 1.00 90.38 129 LEU A C 1
ATOM 1061 O O . LEU A 1 129 ? -7.367 11.141 1.234 1.00 90.38 129 LEU A O 1
ATOM 1065 N N . LYS A 1 130 ? -9.007 11.945 2.525 1.00 86.12 130 LYS A N 1
ATOM 1066 C CA . LYS A 1 130 ? -9.838 12.380 1.411 1.00 86.12 130 LYS A CA 1
ATOM 1067 C C . LYS A 1 130 ? -9.122 13.437 0.584 1.00 86.12 130 LYS A C 1
ATOM 1069 O O . LYS A 1 130 ? -8.760 14.504 1.070 1.00 86.12 130 LYS A O 1
ATOM 1074 N N . GLY A 1 131 ? -8.961 13.149 -0.705 1.00 86.19 131 GLY A N 1
ATOM 1075 C CA . GLY A 1 131 ? -8.282 14.047 -1.637 1.00 86.19 131 GLY A CA 1
ATOM 1076 C C . GLY A 1 131 ? -6.756 14.039 -1.528 1.00 86.19 131 GLY A C 1
ATOM 1077 O O . GLY A 1 131 ? -6.114 14.793 -2.260 1.00 86.19 131 GLY A O 1
ATOM 1078 N N . THR A 1 132 ? -6.166 13.194 -0.675 1.00 91.06 132 THR A N 1
ATOM 1079 C CA . THR A 1 132 ? -4.720 12.958 -0.672 1.00 91.06 132 THR A CA 1
ATOM 1080 C C . THR A 1 132 ? -4.294 12.373 -2.016 1.00 91.06 132 THR A C 1
ATOM 1082 O O . THR A 1 132 ? -4.887 11.413 -2.507 1.00 91.06 132 THR A O 1
ATOM 1085 N N . LYS A 1 133 ? -3.254 12.959 -2.611 1.00 90.19 133 LYS A N 1
ATOM 1086 C CA . LYS A 1 133 ? -2.655 12.499 -3.864 1.00 90.19 133 LYS A CA 1
ATOM 1087 C C . LYS A 1 133 ? -1.147 12.502 -3.724 1.00 90.19 133 LYS A C 1
ATOM 1089 O O . LYS A 1 133 ? -0.586 13.522 -3.336 1.00 90.19 133 LYS A O 1
ATOM 1094 N N . LEU A 1 134 ? -0.513 11.385 -4.056 1.00 90.94 134 LEU A N 1
ATOM 1095 C CA . LEU A 1 134 ? 0.937 11.263 -4.111 1.00 90.94 134 LEU A CA 1
ATOM 1096 C C . LEU A 1 134 ? 1.361 10.888 -5.523 1.00 90.94 134 LEU A C 1
ATOM 1098 O O . LEU A 1 134 ? 1.015 9.814 -6.013 1.00 90.94 134 LEU A O 1
ATOM 1102 N N . ASP A 1 135 ? 2.179 11.738 -6.130 1.00 89.94 135 ASP A N 1
ATOM 1103 C CA . ASP A 1 135 ? 2.733 11.502 -7.456 1.00 89.94 135 ASP A CA 1
ATOM 1104 C C . ASP A 1 135 ? 4.256 11.387 -7.358 1.00 89.94 135 ASP A C 1
ATOM 1106 O O . ASP A 1 135 ? 4.913 12.207 -6.712 1.00 89.94 135 ASP A O 1
ATOM 1110 N N . PHE A 1 136 ? 4.847 10.381 -8.003 1.00 90.06 136 PHE A N 1
ATOM 1111 C CA . PHE A 1 136 ? 6.301 10.232 -8.023 1.00 90.06 136 PHE A CA 1
ATOM 1112 C C . PHE A 1 136 ? 6.826 9.462 -9.224 1.00 90.06 136 PHE A C 1
ATOM 1114 O O . PHE A 1 136 ? 6.137 8.651 -9.833 1.00 90.06 136 PHE A O 1
ATOM 1121 N N . ILE A 1 137 ? 8.104 9.687 -9.517 1.00 87.69 137 ILE A N 1
ATOM 1122 C CA . ILE A 1 137 ? 8.896 8.841 -10.405 1.00 87.69 137 ILE A CA 1
ATOM 1123 C C . ILE A 1 137 ? 9.758 7.949 -9.503 1.00 87.69 137 ILE A C 1
ATOM 1125 O O . ILE A 1 137 ? 10.441 8.486 -8.627 1.00 87.69 137 ILE A O 1
ATOM 1129 N N . PRO A 1 138 ? 9.735 6.614 -9.657 1.00 88.50 138 PRO A N 1
ATOM 1130 C CA . PRO A 1 138 ? 10.571 5.736 -8.845 1.00 88.50 138 PRO A CA 1
ATOM 1131 C C . PRO A 1 138 ? 12.066 6.029 -9.016 1.00 88.50 138 PRO A C 1
ATOM 1133 O O . PRO A 1 138 ? 12.553 6.142 -10.139 1.00 88.50 138 PRO A O 1
ATOM 1136 N N . GLU A 1 139 ? 12.810 6.089 -7.910 1.00 88.25 139 GLU A N 1
ATOM 1137 C CA . GLU A 1 139 ? 14.272 6.267 -7.941 1.00 88.25 139 GLU A CA 1
ATOM 1138 C C . GLU A 1 139 ? 15.002 4.942 -8.168 1.00 88.25 139 GLU A C 1
ATOM 1140 O O . GLU A 1 139 ? 16.072 4.887 -8.774 1.00 88.25 139 GLU A O 1
ATOM 1145 N N . SER A 1 140 ? 14.445 3.852 -7.641 1.00 88.06 140 SER A N 1
ATOM 1146 C CA . SER A 1 140 ? 15.043 2.527 -7.754 1.00 88.06 140 SER A CA 1
ATOM 1147 C C . SER A 1 140 ? 14.010 1.418 -7.594 1.00 88.06 140 SER A C 1
ATOM 1149 O O . SER A 1 140 ? 12.863 1.647 -7.217 1.00 88.06 140 SER A O 1
ATOM 1151 N N . TYR A 1 141 ? 14.437 0.192 -7.885 1.00 87.88 141 TYR A N 1
ATOM 1152 C CA . TYR A 1 141 ? 13.618 -1.010 -7.784 1.00 87.88 141 TYR A CA 1
ATOM 1153 C C . TYR A 1 141 ? 14.347 -2.036 -6.930 1.00 87.88 141 TYR A C 1
ATOM 1155 O O . TYR A 1 141 ? 15.574 -2.157 -6.994 1.00 87.88 141 TYR A O 1
ATOM 1163 N N . GLY A 1 142 ? 13.598 -2.789 -6.138 1.00 87.44 142 GLY A N 1
ATOM 1164 C CA . GLY A 1 142 ? 14.146 -3.761 -5.202 1.00 87.44 142 GLY A CA 1
ATOM 1165 C C . GLY A 1 142 ? 13.220 -4.947 -5.007 1.00 87.44 142 GLY A C 1
ATOM 1166 O O . GLY A 1 142 ? 12.193 -5.058 -5.670 1.00 87.44 142 GLY A O 1
ATOM 1167 N N . PHE A 1 143 ? 13.592 -5.819 -4.077 1.00 85.19 143 PHE A N 1
ATOM 1168 C CA . PHE A 1 143 ? 12.750 -6.926 -3.642 1.00 85.19 143 PHE A CA 1
ATOM 1169 C C . PHE A 1 143 ? 12.489 -6.822 -2.137 1.00 85.19 143 PHE A C 1
ATOM 1171 O O . PHE A 1 143 ? 13.382 -6.428 -1.383 1.00 85.19 143 PHE A O 1
ATOM 1178 N N . PHE A 1 144 ? 11.271 -7.154 -1.709 1.00 81.88 144 PHE A N 1
ATOM 1179 C CA . PHE A 1 144 ? 10.809 -7.085 -0.320 1.00 81.88 144 PHE A CA 1
ATOM 1180 C C . PHE A 1 144 ? 10.343 -8.451 0.204 1.00 81.88 144 PHE A C 1
ATOM 1182 O O . PHE A 1 144 ? 10.247 -9.428 -0.540 1.00 81.88 144 PHE A O 1
ATOM 1189 N N . GLY A 1 145 ? 10.073 -8.531 1.510 1.00 75.88 145 GLY A N 1
ATOM 1190 C CA . GLY A 1 145 ? 9.508 -9.718 2.150 1.00 75.88 145 GLY A CA 1
ATOM 1191 C C . GLY A 1 145 ? 10.475 -10.900 2.144 1.00 75.88 145 GLY A C 1
ATOM 1192 O O . GLY A 1 145 ? 11.574 -10.812 2.693 1.00 75.88 145 GLY A O 1
ATOM 1193 N N . ARG A 1 146 ? 10.075 -12.006 1.505 1.00 73.62 146 ARG A N 1
ATOM 1194 C CA . ARG A 1 146 ? 10.925 -13.198 1.315 1.00 73.62 146 ARG A CA 1
ATOM 1195 C C . ARG A 1 146 ? 12.007 -12.988 0.246 1.00 73.62 146 ARG A C 1
ATOM 1197 O O . ARG A 1 146 ? 12.810 -13.883 -0.008 1.00 73.62 146 ARG A O 1
ATOM 1204 N N . GLY A 1 147 ? 12.069 -11.783 -0.323 1.00 75.69 147 GLY A N 1
ATOM 1205 C CA . GLY A 1 147 ? 13.027 -11.387 -1.345 1.00 75.69 147 GLY A CA 1
ATOM 1206 C C . GLY A 1 147 ? 12.554 -11.717 -2.752 1.00 75.69 147 GLY A C 1
ATOM 1207 O O . GLY A 1 147 ? 13.372 -11.733 -3.656 1.00 75.69 147 GLY A O 1
ATOM 1208 N N . ASP A 1 148 ? 11.271 -11.996 -2.932 1.00 72.44 148 ASP A N 1
ATOM 1209 C CA . ASP A 1 148 ? 10.627 -12.410 -4.175 1.00 72.44 148 ASP A CA 1
ATOM 1210 C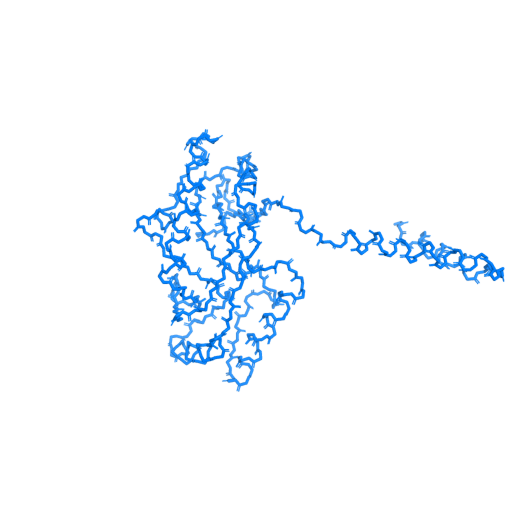 C . ASP A 1 148 ? 9.635 -11.354 -4.687 1.00 72.44 148 ASP A C 1
ATOM 1212 O O . ASP A 1 148 ? 9.455 -11.215 -5.894 1.00 72.44 148 ASP A O 1
ATOM 1216 N N . GLN A 1 149 ? 9.057 -10.538 -3.806 1.00 78.94 149 GLN A N 1
ATOM 1217 C CA . GLN A 1 149 ? 8.145 -9.464 -4.185 1.00 78.94 149 GLN A CA 1
ATOM 1218 C C . GLN A 1 149 ? 8.901 -8.248 -4.723 1.00 78.94 149 GLN A C 1
ATOM 1220 O O . GLN A 1 149 ? 9.655 -7.607 -3.992 1.00 78.94 149 GLN A O 1
ATOM 1225 N N . LEU A 1 150 ? 8.669 -7.891 -5.984 1.00 79.75 150 LEU A N 1
ATOM 1226 C CA . LEU A 1 150 ? 9.246 -6.696 -6.588 1.00 79.75 150 LEU A CA 1
ATOM 1227 C C . LEU A 1 150 ? 8.560 -5.422 -6.069 1.00 79.75 150 LEU A C 1
ATOM 1229 O O . LEU A 1 150 ? 7.330 -5.315 -6.062 1.00 79.75 150 LEU A O 1
ATOM 1233 N N . ILE A 1 151 ? 9.377 -4.433 -5.712 1.00 87.31 151 ILE A N 1
ATOM 1234 C CA . ILE A 1 151 ? 8.937 -3.122 -5.235 1.00 87.31 151 ILE A CA 1
ATOM 1235 C C . ILE A 1 151 ? 9.601 -1.993 -6.026 1.00 87.31 151 ILE A C 1
ATOM 1237 O O . ILE A 1 151 ? 10.731 -2.139 -6.505 1.00 87.31 151 ILE A O 1
ATOM 1241 N N . SER A 1 152 ? 8.933 -0.844 -6.103 1.00 88.94 152 SER A N 1
ATOM 1242 C CA . SER A 1 152 ? 9.550 0.416 -6.530 1.00 88.94 152 SER A CA 1
ATOM 1243 C C . SER A 1 152 ? 9.746 1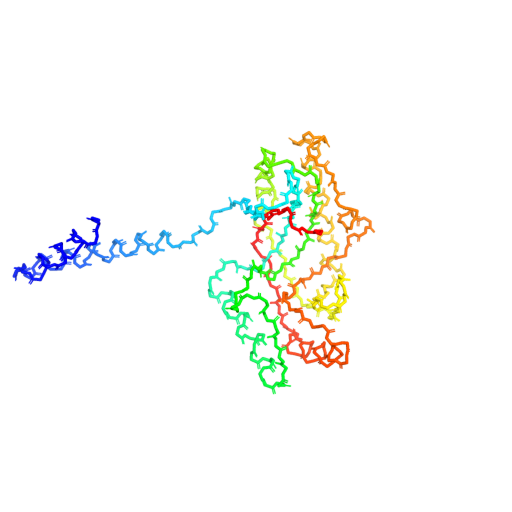.347 -5.334 1.00 88.94 152 SER A C 1
ATOM 1245 O O . SER A 1 152 ? 8.823 1.528 -4.536 1.00 88.94 152 SER A O 1
ATOM 1247 N N . MET A 1 153 ? 10.925 1.951 -5.227 1.00 90.88 153 MET A N 1
ATOM 1248 C CA . MET A 1 153 ? 11.272 2.888 -4.163 1.00 90.88 153 MET A CA 1
ATOM 1249 C C . MET A 1 153 ? 10.970 4.324 -4.610 1.00 90.88 153 MET A C 1
ATOM 1251 O O . MET A 1 153 ? 11.473 4.746 -5.659 1.00 90.88 153 MET A O 1
ATOM 1255 N N . PRO A 1 154 ? 10.167 5.076 -3.843 1.00 91.62 154 PRO A N 1
ATOM 1256 C CA . PRO A 1 154 ? 9.892 6.472 -4.131 1.00 91.62 154 PRO A CA 1
ATOM 1257 C C . PRO A 1 154 ? 11.082 7.365 -3.749 1.00 91.62 154 PRO A C 1
ATOM 1259 O O . PRO A 1 154 ? 11.964 6.929 -3.003 1.00 91.62 154 PRO A O 1
ATOM 1262 N N . PRO A 1 155 ? 11.089 8.629 -4.203 1.00 92.06 155 PRO A N 1
ATOM 1263 C CA . PRO A 1 155 ? 12.084 9.596 -3.781 1.00 92.06 155 PRO A CA 1
ATOM 1264 C C . PRO A 1 155 ? 11.994 9.940 -2.295 1.00 92.06 155 PRO A C 1
ATOM 1266 O O . PRO A 1 155 ? 10.966 9.748 -1.631 1.00 92.06 155 PRO A O 1
ATOM 1269 N N . SER A 1 156 ? 13.085 10.495 -1.767 1.00 91.31 156 SER A N 1
ATOM 1270 C CA . SER A 1 156 ? 13.166 10.915 -0.359 1.00 91.31 156 SER A CA 1
ATOM 1271 C C . SER A 1 156 ? 12.081 11.931 0.029 1.00 91.31 156 SER A C 1
ATOM 1273 O O . SER A 1 156 ? 11.530 11.839 1.123 1.00 91.31 156 SER A O 1
ATOM 1275 N N . SER A 1 157 ? 11.702 12.839 -0.875 1.00 90.69 157 SER A N 1
ATOM 1276 C CA . SER A 1 157 ? 10.621 13.809 -0.653 1.00 90.69 157 SER A CA 1
ATOM 1277 C C . SER A 1 157 ? 9.273 13.135 -0.379 1.00 90.69 157 SER A C 1
ATOM 1279 O O . SER A 1 157 ? 8.625 13.452 0.619 1.00 90.69 157 SER A O 1
ATOM 1281 N N . LEU A 1 158 ? 8.885 12.154 -1.201 1.00 93.12 158 LEU A N 1
ATOM 1282 C CA . LEU A 1 158 ? 7.654 11.389 -0.991 1.00 93.12 158 LEU A CA 1
ATOM 1283 C C . LEU A 1 158 ? 7.746 10.515 0.260 1.00 93.12 158 LEU A C 1
ATOM 1285 O O . LEU A 1 158 ? 6.750 10.310 0.947 1.00 93.12 158 LEU A O 1
ATOM 1289 N N . THR A 1 159 ? 8.939 10.014 0.588 1.00 91.69 159 THR A N 1
ATOM 1290 C CA . THR A 1 159 ? 9.143 9.255 1.828 1.00 91.69 159 THR A CA 1
ATOM 1291 C C . THR A 1 159 ? 8.770 10.083 3.059 1.00 91.69 159 THR A C 1
ATOM 1293 O O . THR A 1 159 ? 8.119 9.565 3.967 1.00 91.69 159 THR A O 1
ATOM 1296 N N . GLU A 1 160 ? 9.135 11.364 3.092 1.00 92.94 160 GLU A N 1
ATOM 1297 C CA . GLU A 1 160 ? 8.762 12.261 4.190 1.00 92.94 160 GLU A CA 1
ATOM 1298 C C . GLU A 1 160 ? 7.267 12.598 4.190 1.00 92.94 160 GLU A C 1
ATOM 1300 O O . GLU A 1 160 ? 6.653 12.665 5.254 1.00 92.94 160 GLU A O 1
ATOM 1305 N N . GLU A 1 161 ? 6.648 12.743 3.020 1.00 94.44 161 GLU A N 1
ATOM 1306 C CA . GLU A 1 161 ? 5.200 12.945 2.909 1.00 94.44 161 GLU A CA 1
ATOM 1307 C C . GLU A 1 161 ? 4.403 11.727 3.399 1.00 94.44 161 GLU A C 1
ATOM 1309 O O . GLU A 1 161 ? 3.514 11.859 4.239 1.00 94.44 161 GLU A O 1
ATOM 1314 N N . ALA A 1 162 ? 4.792 10.519 2.991 1.00 94.12 162 ALA A N 1
ATOM 1315 C CA . ALA A 1 162 ? 4.193 9.277 3.470 1.00 94.12 162 ALA A CA 1
ATOM 1316 C C . ALA A 1 162 ? 4.352 9.098 4.992 1.00 94.12 162 ALA A C 1
ATOM 1318 O O . ALA A 1 162 ? 3.449 8.583 5.652 1.00 94.12 162 ALA A O 1
ATOM 1319 N N . LYS A 1 163 ? 5.473 9.546 5.577 1.00 94.69 163 LYS A N 1
ATOM 1320 C CA . LYS A 1 163 ? 5.662 9.557 7.039 1.00 94.69 163 LYS A CA 1
ATOM 1321 C C . LYS A 1 163 ? 4.740 10.549 7.748 1.00 94.69 163 LYS A C 1
ATOM 1323 O O . LYS A 1 163 ? 4.267 10.223 8.833 1.00 94.69 163 LYS A O 1
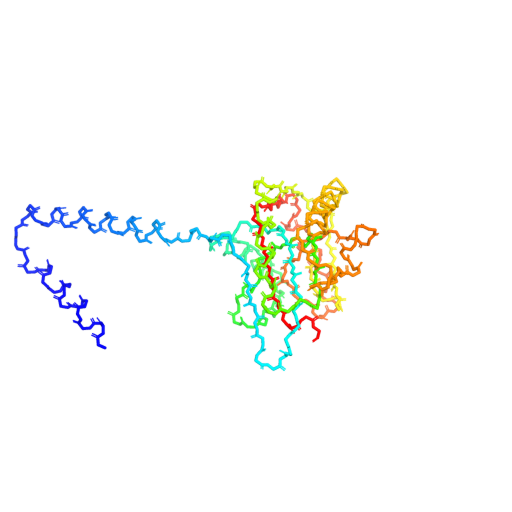ATOM 1328 N N . LYS A 1 164 ? 4.473 11.723 7.162 1.00 94.69 164 LYS A N 1
ATOM 1329 C CA . LYS A 1 164 ? 3.491 12.679 7.707 1.00 94.69 164 LYS A CA 1
ATOM 1330 C C . LYS A 1 164 ? 2.092 12.068 7.711 1.00 94.69 164 LYS A C 1
ATOM 1332 O O . LYS A 1 164 ? 1.486 11.983 8.769 1.00 94.69 164 LYS A O 1
ATOM 1337 N N . LEU A 1 165 ? 1.663 11.503 6.580 1.00 95.69 165 LEU A N 1
ATOM 1338 C CA . LEU A 1 165 ? 0.376 10.807 6.483 1.00 95.69 165 LEU A CA 1
ATOM 1339 C C . LEU A 1 165 ? 0.274 9.645 7.483 1.00 95.69 165 LEU A C 1
ATOM 1341 O O . LEU A 1 165 ? -0.745 9.479 8.145 1.00 95.69 165 LEU A O 1
ATOM 1345 N N . ASN A 1 166 ? 1.340 8.854 7.648 1.00 96.38 166 ASN A N 1
ATOM 1346 C CA . ASN A 1 166 ? 1.403 7.813 8.678 1.00 96.38 166 ASN A CA 1
ATOM 1347 C C . ASN A 1 166 ? 1.182 8.383 10.088 1.00 96.38 166 ASN A C 1
ATOM 1349 O O . ASN A 1 166 ? 0.416 7.805 10.858 1.00 96.38 166 ASN A O 1
ATOM 1353 N N . ALA A 1 167 ? 1.831 9.499 10.426 1.00 94.94 167 ALA A N 1
ATOM 1354 C CA . ALA A 1 167 ? 1.667 10.147 11.722 1.00 94.94 167 ALA A CA 1
ATOM 1355 C C . ALA A 1 167 ? 0.233 10.658 11.931 1.00 94.94 167 ALA A C 1
ATOM 1357 O O . ALA A 1 167 ? -0.324 10.422 13.002 1.00 94.94 167 ALA A O 1
ATOM 1358 N N . ASP A 1 168 ? -0.378 11.262 10.911 1.00 95.12 168 ASP A N 1
ATOM 1359 C CA . ASP A 1 168 ? -1.751 11.778 10.965 1.00 95.12 168 ASP A CA 1
ATOM 1360 C C . ASP A 1 168 ? -2.771 10.647 11.170 1.00 95.12 168 ASP A C 1
ATOM 1362 O O . ASP A 1 168 ? -3.623 10.722 12.058 1.00 95.12 168 ASP A O 1
ATOM 1366 N N . ILE A 1 169 ? -2.626 9.533 10.438 1.00 95.94 169 ILE A N 1
ATOM 1367 C CA . ILE A 1 169 ? -3.477 8.346 10.619 1.00 95.94 169 ILE A CA 1
ATOM 1368 C C . ILE A 1 169 ? -3.319 7.783 12.036 1.00 95.94 169 ILE A C 1
ATOM 1370 O O . ILE A 1 169 ? -4.305 7.441 12.689 1.00 95.94 169 ILE A O 1
ATOM 1374 N N . LEU A 1 170 ? -2.082 7.673 12.531 1.00 95.00 170 LEU A N 1
ATOM 1375 C CA . LEU A 1 170 ? -1.819 7.170 13.878 1.00 95.00 170 LEU A CA 1
ATOM 1376 C C . LEU A 1 170 ? -2.382 8.096 14.957 1.00 95.00 170 LEU A C 1
ATOM 1378 O O . LEU A 1 170 ? -2.893 7.597 15.959 1.00 95.00 170 LEU A O 1
ATOM 1382 N N . ALA A 1 171 ? -2.289 9.413 14.782 1.00 94.69 171 ALA A N 1
ATOM 1383 C CA . ALA A 1 171 ? -2.872 10.383 15.699 1.00 94.69 171 ALA A CA 1
ATOM 1384 C C . ALA A 1 171 ? -4.393 10.201 15.773 1.00 94.69 171 ALA A C 1
ATOM 1386 O O . ALA A 1 171 ? -4.918 9.964 16.860 1.00 94.69 171 ALA A O 1
ATOM 1387 N N . TRP A 1 172 ? -5.063 10.176 14.617 1.00 95.31 172 TRP A N 1
ATOM 1388 C CA . TRP A 1 172 ? -6.509 9.980 14.538 1.00 95.31 172 TRP A CA 1
ATOM 1389 C C . TRP A 1 172 ? -6.956 8.651 15.157 1.00 95.31 172 TRP A C 1
ATOM 1391 O O . TRP A 1 172 ? -7.880 8.627 15.969 1.00 95.31 172 TRP A O 1
ATOM 1401 N N . VAL A 1 173 ? -6.278 7.544 14.829 1.00 95.06 173 VAL A N 1
ATOM 1402 C CA . VAL A 1 173 ? -6.605 6.216 15.373 1.00 95.06 173 VAL A CA 1
ATOM 1403 C C . VAL A 1 173 ? -6.437 6.186 16.895 1.00 95.06 173 VAL A C 1
ATOM 1405 O O . VAL A 1 173 ? -7.292 5.644 17.588 1.00 95.06 173 VAL A O 1
ATOM 1408 N N . ASN A 1 174 ? -5.370 6.789 17.429 1.00 93.94 174 ASN A N 1
ATOM 1409 C CA . ASN A 1 174 ? -5.130 6.832 18.874 1.00 93.94 174 ASN A CA 1
ATOM 1410 C C . ASN A 1 174 ? -6.142 7.697 19.642 1.00 93.94 174 ASN A C 1
ATOM 1412 O O . ASN A 1 174 ? -6.303 7.482 20.844 1.00 93.94 174 ASN A O 1
ATOM 1416 N N . GLU A 1 175 ? -6.752 8.686 18.988 1.00 95.25 175 GLU A N 1
ATOM 1417 C CA . GLU A 1 175 ? -7.788 9.550 19.563 1.00 95.25 175 GLU A CA 1
ATOM 1418 C C . GLU A 1 175 ? -9.183 8.922 19.446 1.00 95.25 175 GLU A C 1
ATOM 1420 O O . GLU A 1 175 ? -9.977 8.992 20.382 1.00 95.25 175 GLU A O 1
ATOM 1425 N N . SER A 1 176 ? -9.467 8.277 18.313 1.00 93.38 176 SER A N 1
ATOM 1426 C CA . SER A 1 176 ? -10.818 7.831 17.955 1.00 93.38 176 SER A CA 1
ATOM 1427 C C . SER A 1 176 ? -11.119 6.387 18.353 1.00 93.38 176 SER A C 1
ATOM 1429 O O . SER A 1 176 ? -12.287 6.032 18.508 1.00 93.38 176 SER A O 1
ATOM 1431 N N . LEU A 1 177 ? -10.096 5.535 18.492 1.00 93.88 177 LEU A N 1
ATOM 1432 C CA . LEU A 1 177 ? -10.255 4.102 18.746 1.00 93.88 177 LEU A CA 1
ATOM 1433 C C . LEU A 1 177 ? -9.657 3.688 20.095 1.00 93.88 177 LEU A C 1
ATOM 1435 O O . LEU A 1 177 ? -8.621 4.186 20.535 1.00 93.88 177 LEU A O 1
ATOM 1439 N N . ASP A 1 178 ? -10.282 2.700 20.734 1.00 92.06 178 ASP A N 1
ATOM 1440 C CA . ASP A 1 178 ? -9.741 2.081 21.942 1.00 92.06 178 ASP A CA 1
ATOM 1441 C C . ASP A 1 178 ? -8.428 1.345 21.610 1.00 92.06 178 ASP A C 1
ATOM 1443 O O . ASP A 1 178 ? -8.379 0.474 20.737 1.00 92.06 178 ASP A O 1
ATOM 1447 N N . LYS A 1 179 ? -7.350 1.667 22.334 1.00 90.75 179 LYS A N 1
ATOM 1448 C CA . LYS A 1 179 ? -6.015 1.071 22.140 1.00 90.75 179 LYS A CA 1
ATOM 1449 C C . LYS A 1 179 ? -5.976 -0.441 22.376 1.00 90.75 179 LYS A C 1
ATOM 1451 O O . LYS A 1 179 ? -5.025 -1.091 21.955 1.00 90.75 179 LYS A O 1
ATOM 1456 N N . SER A 1 180 ? -6.979 -1.017 23.039 1.00 90.94 180 SER A N 1
ATOM 1457 C CA . SER A 1 180 ? -7.132 -2.469 23.171 1.00 90.94 180 SER A CA 1
ATOM 1458 C C . SER A 1 180 ? -7.581 -3.148 21.870 1.00 90.94 180 SER A C 1
ATOM 1460 O O . SER A 1 180 ? -7.479 -4.370 21.756 1.00 90.94 180 SER A O 1
ATOM 1462 N N . TYR A 1 181 ? -8.059 -2.388 20.876 1.00 89.75 181 TYR A N 1
ATOM 1463 C CA . TYR A 1 181 ? -8.604 -2.938 19.631 1.00 89.75 181 TYR A CA 1
ATOM 1464 C C . TYR A 1 181 ? -7.537 -3.310 18.609 1.00 89.75 181 TYR A C 1
ATOM 1466 O O . TYR A 1 181 ? -7.836 -4.069 17.687 1.00 89.75 181 TYR A O 1
ATOM 1474 N N . TYR A 1 182 ? -6.327 -2.772 18.739 1.00 92.94 182 TYR A N 1
ATOM 1475 C CA . TYR A 1 182 ? -5.282 -2.925 17.740 1.00 92.94 182 TYR A CA 1
ATOM 1476 C C . TYR A 1 182 ? -3.887 -2.851 18.352 1.00 92.94 182 TYR A C 1
ATOM 1478 O O . TYR A 1 182 ? -3.663 -2.335 19.444 1.00 92.94 182 TYR A O 1
ATOM 1486 N N . ARG A 1 183 ? -2.903 -3.310 17.584 1.00 93.38 183 ARG A N 1
ATOM 1487 C CA . ARG A 1 183 ? -1.498 -2.967 17.782 1.00 93.38 183 ARG A CA 1
ATOM 1488 C C . ARG A 1 183 ? -0.926 -2.479 16.463 1.00 93.38 183 ARG A C 1
ATOM 1490 O O . ARG A 1 183 ? -1.172 -3.078 15.429 1.00 93.38 183 ARG A O 1
ATOM 1497 N N . VAL A 1 184 ? -0.150 -1.400 16.481 1.00 93.12 184 VAL A N 1
ATOM 1498 C CA . VAL A 1 184 ? 0.526 -0.923 15.266 1.00 93.12 184 VAL A CA 1
ATOM 1499 C C . VAL A 1 184 ? 1.656 -1.887 14.910 1.00 93.12 184 VAL A C 1
ATOM 1501 O O . VAL A 1 184 ? 2.485 -2.225 15.764 1.00 93.12 184 VAL A O 1
ATOM 1504 N N . CYS A 1 185 ? 1.717 -2.311 13.650 1.00 91.88 185 CYS A N 1
ATOM 1505 C CA . CYS A 1 185 ? 2.797 -3.150 13.154 1.00 91.88 185 CYS A CA 1
ATOM 1506 C C . CYS A 1 185 ? 4.141 -2.424 13.287 1.00 91.88 185 CYS A C 1
ATOM 1508 O O . CYS A 1 185 ? 4.299 -1.267 12.896 1.00 91.88 185 CYS A O 1
ATOM 1510 N N . ARG A 1 186 ? 5.162 -3.124 13.797 1.00 88.56 186 ARG A N 1
ATOM 1511 C CA . ARG A 1 186 ? 6.490 -2.532 14.053 1.00 88.56 186 ARG A CA 1
ATOM 1512 C C . ARG A 1 186 ? 7.109 -1.890 12.806 1.00 88.56 186 ARG A C 1
ATOM 1514 O O . ARG A 1 186 ? 7.806 -0.883 12.934 1.00 88.56 186 ARG A O 1
ATOM 1521 N N . ASN A 1 187 ? 6.865 -2.473 11.634 1.00 85.88 187 ASN A N 1
ATOM 1522 C CA . ASN A 1 187 ? 7.440 -2.044 10.357 1.00 85.88 187 ASN A CA 1
ATOM 1523 C C . ASN A 1 187 ? 6.790 -0.771 9.803 1.00 85.88 187 ASN A C 1
ATOM 1525 O O . ASN A 1 187 ? 7.389 -0.105 8.969 1.00 85.88 187 ASN A O 1
ATOM 1529 N N . THR A 1 188 ? 5.605 -0.411 10.296 1.00 89.19 188 THR A N 1
ATOM 1530 C CA . THR A 1 188 ? 4.890 0.810 9.907 1.00 89.19 188 THR A CA 1
ATOM 1531 C C . THR A 1 188 ? 4.878 1.862 11.012 1.00 89.19 188 THR A C 1
ATOM 1533 O O . THR A 1 188 ? 4.142 2.839 10.932 1.00 89.19 188 THR A O 1
ATOM 1536 N N . LEU A 1 189 ? 5.688 1.682 12.060 1.00 88.88 189 LEU A N 1
ATOM 1537 C CA . LEU A 1 189 ? 6.013 2.775 12.971 1.00 88.88 189 LEU A CA 1
ATOM 1538 C C . LEU A 1 189 ? 6.870 3.792 12.221 1.00 88.88 189 LEU A C 1
ATOM 1540 O O . LEU A 1 189 ? 7.822 3.390 11.557 1.00 88.88 189 LEU A O 1
ATOM 1544 N N . MET A 1 190 ? 6.610 5.085 12.408 1.00 86.12 190 MET A N 1
ATOM 1545 C CA . MET A 1 190 ? 7.296 6.189 11.719 1.00 86.12 190 MET A CA 1
ATOM 1546 C C . MET A 1 190 ? 8.826 6.023 11.609 1.00 86.12 190 MET A C 1
ATOM 1548 O O . MET A 1 190 ? 9.397 6.220 10.541 1.00 86.12 190 MET A O 1
ATOM 1552 N N . LYS A 1 191 ? 9.500 5.581 12.682 1.00 86.38 191 LYS A N 1
ATOM 1553 C CA . LYS A 1 191 ? 10.963 5.359 12.700 1.00 86.38 191 LYS A CA 1
ATOM 1554 C C . LYS A 1 191 ? 11.462 4.219 11.798 1.00 86.38 191 LYS A C 1
ATOM 1556 O O . LYS A 1 191 ? 12.641 4.174 11.468 1.00 86.38 191 LYS A O 1
ATOM 1561 N N . ASN A 1 192 ? 10.589 3.273 11.467 1.00 88.31 192 ASN A N 1
ATOM 1562 C CA . ASN A 1 192 ? 10.893 2.073 10.687 1.00 88.31 192 ASN A CA 1
ATOM 1563 C C . ASN A 1 192 ? 10.203 2.073 9.318 1.00 88.31 192 ASN A C 1
ATOM 1565 O O . ASN A 1 192 ? 10.506 1.195 8.510 1.00 88.31 192 ASN A O 1
ATOM 1569 N N . LEU A 1 193 ? 9.274 3.005 9.078 1.00 90.44 193 LEU A N 1
ATOM 1570 C CA . LEU A 1 193 ? 8.499 3.064 7.850 1.00 90.44 193 LEU A CA 1
ATOM 1571 C C . LEU A 1 193 ? 9.442 3.283 6.666 1.00 90.44 193 LEU A C 1
ATOM 1573 O O . LEU A 1 193 ? 10.192 4.260 6.612 1.00 90.44 193 LEU A O 1
ATOM 1577 N N . LYS A 1 194 ? 9.381 2.351 5.716 1.00 91.25 194 LYS A N 1
ATOM 1578 C CA . LYS A 1 194 ? 10.079 2.413 4.432 1.00 91.25 194 LYS A CA 1
ATOM 1579 C C . LYS A 1 194 ? 9.025 2.381 3.332 1.00 91.25 194 LYS A C 1
ATOM 1581 O O . LYS A 1 194 ? 8.670 1.283 2.901 1.00 91.25 194 LYS A O 1
ATOM 1586 N N . PRO A 1 195 ? 8.482 3.541 2.931 1.00 92.06 195 PRO A N 1
ATOM 1587 C CA . PRO A 1 195 ? 7.485 3.612 1.875 1.00 92.06 195 PRO A CA 1
ATOM 1588 C C . PRO A 1 195 ? 8.033 2.985 0.595 1.00 92.06 195 PRO A C 1
ATOM 1590 O O . PRO A 1 195 ? 9.161 3.258 0.189 1.00 92.06 195 PRO A O 1
ATOM 1593 N N . HIS A 1 196 ? 7.245 2.110 -0.006 1.00 91.31 196 HIS A N 1
ATOM 1594 C CA . HIS A 1 196 ? 7.539 1.473 -1.279 1.00 91.31 196 HIS A CA 1
ATOM 1595 C C . HIS A 1 196 ? 6.222 1.121 -1.957 1.00 91.31 196 HIS A C 1
ATOM 1597 O O . HIS A 1 196 ? 5.216 0.899 -1.284 1.00 91.31 196 HIS A O 1
ATOM 1603 N N . LEU A 1 197 ? 6.237 1.073 -3.285 1.00 88.12 197 LEU A N 1
ATOM 1604 C CA . LEU A 1 197 ? 5.107 0.591 -4.064 1.00 88.12 197 LEU A CA 1
ATOM 1605 C C . LEU A 1 197 ? 5.297 -0.894 -4.339 1.00 88.12 197 LEU A C 1
ATOM 1607 O O . LEU A 1 197 ? 6.263 -1.290 -4.997 1.00 88.12 197 LEU A O 1
ATOM 1611 N N . SER A 1 198 ? 4.362 -1.704 -3.865 1.00 81.81 198 SER A N 1
ATOM 1612 C CA . SER A 1 198 ? 4.304 -3.121 -4.207 1.00 81.81 198 SER A CA 1
ATOM 1613 C C . SER A 1 198 ? 3.803 -3.274 -5.639 1.00 81.81 198 SER A C 1
ATOM 1615 O O . SER A 1 198 ? 2.677 -2.896 -5.941 1.00 81.81 198 SER A O 1
ATOM 1617 N N . LEU A 1 199 ? 4.614 -3.844 -6.536 1.00 75.06 199 LEU A N 1
ATOM 1618 C CA . LEU A 1 199 ? 4.237 -4.042 -7.947 1.00 75.06 199 LEU A CA 1
ATOM 1619 C C . LEU A 1 199 ? 3.491 -5.370 -8.178 1.00 75.06 199 LEU A C 1
ATOM 1621 O O . LEU A 1 199 ? 3.322 -5.796 -9.320 1.00 75.06 199 LEU A O 1
ATOM 1625 N N . ASN A 1 200 ? 3.099 -6.047 -7.089 1.00 67.50 200 ASN A N 1
ATOM 1626 C CA . ASN A 1 200 ? 2.363 -7.321 -7.051 1.00 67.50 200 ASN A CA 1
ATOM 1627 C C . ASN A 1 200 ? 2.898 -8.371 -8.027 1.00 67.50 200 ASN A C 1
ATOM 1629 O O . ASN A 1 200 ? 2.164 -9.141 -8.637 1.00 67.50 200 ASN A O 1
ATOM 1633 N N . THR A 1 201 ? 4.222 -8.379 -8.149 1.00 67.94 201 THR A N 1
ATOM 1634 C CA . THR A 1 201 ? 4.979 -9.283 -8.996 1.00 67.94 201 THR A CA 1
ATOM 1635 C C . THR A 1 201 ? 5.925 -10.082 -8.117 1.00 67.94 201 THR A C 1
ATOM 1637 O O . THR A 1 201 ? 6.732 -9.496 -7.394 1.00 67.94 201 THR A O 1
ATOM 1640 N N . CYS A 1 202 ? 5.827 -11.408 -8.184 1.00 70.50 202 CYS A N 1
ATOM 1641 C CA . CYS A 1 202 ? 6.665 -12.325 -7.424 1.00 70.50 202 CYS A CA 1
ATOM 1642 C C . CYS A 1 202 ? 7.680 -13.015 -8.347 1.00 70.50 202 CYS A C 1
ATOM 1644 O O . CYS A 1 202 ? 7.311 -13.625 -9.351 1.00 70.50 202 CYS A O 1
ATOM 1646 N N . VAL A 1 203 ? 8.967 -12.907 -8.018 1.00 71.62 203 VAL A N 1
ATOM 1647 C CA . VAL A 1 203 ? 10.097 -13.473 -8.762 1.00 71.62 203 VAL A CA 1
ATOM 1648 C C . VAL A 1 203 ? 10.924 -14.334 -7.813 1.00 71.62 203 VAL A C 1
ATOM 1650 O O . VAL A 1 203 ? 11.881 -13.873 -7.191 1.00 71.62 203 VAL A O 1
ATOM 1653 N N . ASN A 1 204 ? 10.564 -15.611 -7.721 1.00 71.25 204 ASN A N 1
ATOM 1654 C CA . ASN A 1 204 ? 11.195 -16.555 -6.792 1.00 71.25 204 ASN A CA 1
ATOM 1655 C C . ASN A 1 204 ? 12.646 -16.915 -7.166 1.00 71.25 204 ASN A C 1
ATOM 1657 O O . ASN A 1 204 ? 13.448 -17.251 -6.294 1.00 71.25 204 ASN A O 1
ATOM 1661 N N . ASP A 1 205 ? 13.007 -16.851 -8.452 1.00 78.25 205 ASP A N 1
ATOM 1662 C CA . ASP A 1 205 ? 14.355 -17.194 -8.916 1.00 78.25 205 ASP A CA 1
ATOM 1663 C C . ASP A 1 205 ? 15.321 -16.004 -8.787 1.00 78.25 205 ASP A C 1
ATOM 1665 O O . ASP A 1 205 ? 15.291 -15.055 -9.578 1.00 78.25 205 ASP A O 1
ATOM 1669 N N . LYS A 1 206 ? 16.239 -16.092 -7.815 1.00 79.31 206 LYS A N 1
ATOM 1670 C CA . LYS A 1 206 ? 17.273 -15.078 -7.541 1.00 79.31 206 LYS A CA 1
ATOM 1671 C C . LYS A 1 206 ? 18.166 -14.766 -8.744 1.00 79.31 206 LYS A C 1
ATOM 1673 O O . LYS A 1 206 ? 18.611 -13.627 -8.881 1.00 79.31 206 LYS A O 1
ATOM 1678 N N . ASN A 1 207 ? 18.408 -15.729 -9.636 1.00 79.25 207 ASN A N 1
ATOM 1679 C CA . ASN A 1 207 ? 19.224 -15.504 -10.834 1.00 79.25 207 ASN A CA 1
ATOM 1680 C C . ASN A 1 207 ? 18.498 -14.623 -11.862 1.00 79.25 207 ASN A C 1
ATOM 1682 O O . ASN A 1 207 ? 19.130 -13.953 -12.681 1.00 79.25 207 ASN A O 1
ATOM 1686 N N . VAL A 1 208 ? 17.164 -14.587 -11.801 1.00 76.19 208 VAL A N 1
ATOM 1687 C CA . VAL A 1 208 ? 16.304 -13.820 -12.709 1.00 76.19 208 VAL A CA 1
ATOM 1688 C C . VAL A 1 208 ? 15.955 -12.447 -12.128 1.00 76.19 208 VAL A C 1
ATOM 1690 O O . VAL A 1 208 ? 15.776 -11.490 -12.883 1.00 76.19 208 VAL A O 1
ATOM 1693 N N . GLN A 1 209 ? 15.962 -12.295 -10.801 1.00 80.19 209 GLN A N 1
ATOM 1694 C CA . GLN A 1 209 ? 15.666 -11.036 -10.103 1.00 80.19 209 GLN A CA 1
ATOM 1695 C C . GLN A 1 209 ? 16.494 -9.845 -10.600 1.00 80.19 209 GLN A C 1
ATOM 1697 O O . GLN A 1 209 ? 15.946 -8.778 -10.877 1.00 80.19 209 GLN A O 1
ATOM 1702 N N . GLY A 1 210 ? 17.810 -10.016 -10.775 1.00 81.31 210 GLY A N 1
ATOM 1703 C CA . GLY A 1 210 ? 18.682 -8.944 -11.267 1.00 81.31 210 GLY A CA 1
ATOM 1704 C C . GLY A 1 210 ? 18.337 -8.492 -12.691 1.00 81.31 210 GLY A C 1
ATOM 1705 O O . GLY A 1 210 ? 18.419 -7.301 -13.004 1.00 81.31 210 GLY A O 1
ATOM 1706 N N . ARG A 1 211 ? 17.911 -9.434 -13.542 1.00 80.69 211 ARG A N 1
ATOM 1707 C CA . ARG A 1 211 ? 17.455 -9.166 -14.910 1.00 80.69 211 ARG A CA 1
ATOM 1708 C C . ARG A 1 211 ? 16.098 -8.459 -14.908 1.00 80.69 211 ARG A C 1
ATOM 1710 O O . ARG A 1 211 ? 15.977 -7.429 -15.564 1.00 80.69 211 ARG A O 1
ATOM 1717 N N . VAL A 1 212 ? 15.130 -8.955 -14.135 1.00 77.31 212 VAL A N 1
ATOM 1718 C CA . VAL A 1 212 ? 13.794 -8.348 -13.983 1.00 77.31 212 VAL A CA 1
ATOM 1719 C C . VAL A 1 212 ? 13.901 -6.914 -13.475 1.00 77.31 212 VAL A C 1
ATOM 1721 O O . VAL A 1 212 ? 13.338 -6.006 -14.080 1.00 77.31 212 VAL A O 1
ATOM 1724 N N . ARG A 1 213 ? 14.692 -6.691 -12.417 1.00 81.06 213 ARG A N 1
ATOM 1725 C CA . ARG A 1 213 ? 14.932 -5.359 -11.847 1.00 81.06 213 ARG A CA 1
ATOM 1726 C C . ARG A 1 213 ? 15.458 -4.378 -12.892 1.00 81.06 213 ARG A C 1
ATOM 1728 O O . ARG A 1 213 ? 15.020 -3.237 -12.927 1.00 81.06 213 ARG A O 1
ATOM 1735 N N . ARG A 1 214 ? 16.408 -4.809 -13.730 1.00 82.00 214 ARG A N 1
ATOM 1736 C CA . ARG A 1 214 ? 17.004 -3.961 -14.774 1.00 82.00 214 ARG A CA 1
ATOM 1737 C C . ARG A 1 214 ? 15.987 -3.603 -15.853 1.00 82.00 214 ARG A C 1
ATOM 1739 O O . ARG A 1 214 ? 15.886 -2.439 -16.212 1.00 82.00 214 ARG A O 1
ATOM 1746 N N . ILE A 1 215 ? 15.260 -4.601 -16.342 1.00 77.19 215 ILE A N 1
ATOM 1747 C CA . ILE A 1 215 ? 14.268 -4.450 -17.406 1.00 77.19 215 ILE A CA 1
ATOM 1748 C C . ILE A 1 215 ? 13.144 -3.518 -16.961 1.00 77.19 215 ILE A C 1
ATOM 1750 O O . ILE A 1 215 ? 12.931 -2.481 -17.577 1.00 77.19 215 ILE A O 1
ATOM 1754 N N . LEU A 1 216 ? 12.484 -3.833 -15.846 1.00 73.75 216 LEU A N 1
ATOM 1755 C CA . LEU A 1 216 ? 11.385 -3.007 -15.350 1.00 73.75 216 LEU A CA 1
ATOM 1756 C C . LEU A 1 216 ? 11.870 -1.635 -14.918 1.00 73.75 216 LEU A C 1
ATOM 1758 O O . LEU A 1 216 ? 11.194 -0.646 -15.177 1.00 73.75 216 LEU A O 1
ATOM 1762 N N . GLY A 1 217 ? 13.064 -1.565 -14.325 1.00 72.69 217 GLY A N 1
ATOM 1763 C CA . GLY A 1 217 ? 13.663 -0.292 -13.964 1.00 72.69 217 GLY A CA 1
ATOM 1764 C C . GLY A 1 217 ? 13.896 0.623 -15.160 1.00 72.69 217 GLY A C 1
ATOM 1765 O O . GLY A 1 217 ? 13.729 1.827 -15.022 1.00 72.69 217 GLY A O 1
ATOM 1766 N N . GLN A 1 218 ? 14.221 0.070 -16.332 1.00 74.75 218 GLN A N 1
ATOM 1767 C CA . GLN A 1 218 ? 14.319 0.828 -17.580 1.00 74.75 218 GLN A CA 1
ATOM 1768 C C . GLN A 1 218 ? 12.945 1.178 -18.153 1.00 74.75 218 GLN A C 1
ATOM 1770 O O . GLN A 1 218 ? 12.741 2.316 -18.562 1.00 74.75 218 GLN A O 1
ATOM 1775 N N . SER A 1 219 ? 12.005 0.231 -18.173 1.00 70.75 219 SER A N 1
ATOM 1776 C CA . SER A 1 219 ? 10.679 0.432 -18.769 1.00 70.75 219 SER A CA 1
ATOM 1777 C C . SER A 1 219 ? 9.808 1.421 -17.998 1.00 70.75 219 SER A C 1
ATOM 1779 O O . SER A 1 219 ? 9.028 2.148 -18.600 1.00 70.75 219 SER A O 1
ATOM 1781 N N . LEU A 1 220 ? 9.949 1.457 -16.676 1.00 71.88 220 LEU A N 1
ATOM 1782 C CA . LEU A 1 220 ? 9.238 2.385 -15.800 1.00 71.88 220 LEU A CA 1
ATOM 1783 C C . LEU A 1 220 ? 10.067 3.645 -15.501 1.00 71.88 220 LEU A C 1
ATOM 1785 O O . LEU A 1 220 ? 9.619 4.521 -14.760 1.00 71.88 220 LEU A O 1
ATOM 1789 N N . ASN A 1 221 ? 11.271 3.764 -16.075 1.00 68.62 221 ASN A N 1
ATOM 1790 C CA . ASN A 1 221 ? 12.080 4.969 -15.943 1.00 68.62 221 ASN A CA 1
ATOM 1791 C C . ASN A 1 221 ? 11.309 6.150 -16.550 1.00 68.62 221 ASN A C 1
ATOM 1793 O O . ASN A 1 221 ? 10.804 6.048 -17.665 1.00 68.62 221 ASN A O 1
ATOM 1797 N N . ALA A 1 222 ? 11.188 7.250 -15.810 1.00 70.00 222 ALA A N 1
ATOM 1798 C CA . ALA A 1 222 ? 10.353 8.410 -16.153 1.00 70.00 222 ALA A CA 1
ATOM 1799 C C . ALA A 1 222 ? 8.822 8.190 -16.163 1.00 70.00 222 ALA A C 1
ATOM 1801 O O . ALA A 1 222 ? 8.086 9.110 -16.522 1.00 70.00 222 ALA A O 1
ATOM 1802 N N . THR A 1 223 ? 8.312 7.032 -15.724 1.00 79.00 223 THR A N 1
ATOM 1803 C CA . THR A 1 223 ? 6.866 6.872 -15.501 1.00 79.00 223 THR A CA 1
ATOM 1804 C C . THR A 1 223 ? 6.472 7.573 -14.207 1.00 79.00 223 THR A C 1
ATOM 1806 O O . THR A 1 223 ? 6.974 7.239 -13.134 1.00 79.00 223 THR A O 1
ATOM 1809 N N . VAL A 1 224 ? 5.561 8.541 -14.306 1.00 84.88 224 VAL A N 1
ATOM 1810 C CA . VAL A 1 224 ? 4.944 9.163 -13.130 1.00 84.88 224 VAL A CA 1
ATOM 1811 C C . VAL A 1 224 ? 3.852 8.234 -12.617 1.00 84.88 224 VAL A C 1
ATOM 1813 O O . VAL A 1 224 ? 2.832 8.032 -13.278 1.00 84.88 224 VAL A O 1
ATOM 1816 N N . ILE A 1 225 ? 4.074 7.678 -11.434 1.00 84.56 225 ILE A N 1
ATOM 1817 C CA . ILE A 1 225 ? 3.092 6.904 -10.687 1.00 84.56 225 ILE A CA 1
ATOM 1818 C C . ILE A 1 225 ? 2.230 7.883 -9.907 1.00 84.56 225 ILE A C 1
ATOM 1820 O O . ILE A 1 225 ? 2.763 8.735 -9.202 1.00 84.56 225 ILE A O 1
ATOM 1824 N N . LYS A 1 226 ? 0.912 7.742 -10.040 1.00 87.00 226 LYS A N 1
ATOM 1825 C CA . LYS A 1 226 ? -0.080 8.560 -9.345 1.00 87.00 226 LYS A CA 1
ATOM 1826 C C . LYS A 1 226 ? -0.866 7.691 -8.384 1.00 87.00 226 LYS A C 1
ATOM 1828 O O . LYS A 1 226 ? -1.453 6.698 -8.812 1.00 87.00 226 LYS A O 1
ATOM 1833 N N . LEU A 1 227 ? -0.841 8.047 -7.108 1.00 89.06 227 LEU A N 1
ATOM 1834 C CA . LEU A 1 227 ? -1.574 7.380 -6.043 1.00 89.06 227 LEU A CA 1
ATOM 1835 C C . LEU A 1 227 ? -2.626 8.345 -5.509 1.00 89.06 227 LEU A C 1
ATOM 1837 O O . LEU A 1 227 ? -2.301 9.288 -4.791 1.00 89.06 227 LEU A O 1
ATOM 1841 N N . ASP A 1 228 ? -3.877 8.124 -5.875 1.00 86.88 228 ASP A N 1
ATOM 1842 C CA . ASP A 1 228 ? -5.001 9.002 -5.545 1.00 86.88 228 ASP A CA 1
ATOM 1843 C C . ASP A 1 228 ? -6.204 8.246 -4.973 1.00 86.88 228 ASP A C 1
ATOM 1845 O O . ASP A 1 228 ? -7.252 8.846 -4.729 1.00 86.88 228 ASP A O 1
ATOM 1849 N N . HIS A 1 229 ? -6.047 6.944 -4.724 1.00 85.25 229 HIS A N 1
ATOM 1850 C CA . HIS A 1 229 ? -7.095 6.110 -4.164 1.00 85.25 229 HIS A CA 1
ATOM 1851 C C . HIS A 1 229 ? -6.704 5.578 -2.787 1.00 85.25 229 HIS A C 1
ATOM 1853 O O . HIS A 1 229 ? -5.683 4.910 -2.625 1.00 85.25 229 HIS A O 1
ATOM 1859 N N . VAL A 1 230 ? -7.521 5.867 -1.777 1.00 88.75 230 VAL A N 1
ATOM 1860 C CA . VAL A 1 230 ? -7.336 5.327 -0.428 1.00 88.75 230 VAL A CA 1
ATOM 1861 C C . VAL A 1 230 ? -7.908 3.920 -0.402 1.00 88.75 230 VAL A C 1
ATOM 1863 O O . VAL A 1 230 ? -9.071 3.719 -0.733 1.00 88.75 230 VAL A O 1
ATOM 1866 N N . ILE A 1 231 ? -7.110 2.950 0.034 1.00 86.56 231 ILE A N 1
ATOM 1867 C CA . ILE A 1 231 ? -7.581 1.584 0.258 1.00 86.56 231 ILE A CA 1
ATOM 1868 C C . ILE A 1 231 ? -7.359 1.194 1.712 1.00 86.56 231 ILE A C 1
ATOM 1870 O O . ILE A 1 231 ? -6.284 1.410 2.284 1.00 86.56 231 ILE A O 1
ATOM 1874 N N . ILE A 1 232 ? -8.379 0.580 2.306 1.00 88.81 232 ILE A N 1
ATOM 1875 C CA . ILE A 1 232 ? -8.260 -0.075 3.603 1.00 88.81 232 ILE A CA 1
ATOM 1876 C C . ILE A 1 232 ? -8.630 -1.535 3.411 1.00 88.81 232 ILE A C 1
ATOM 1878 O O . ILE A 1 232 ? -9.775 -1.872 3.124 1.00 88.81 232 ILE A O 1
ATOM 1882 N N . THR A 1 233 ? -7.645 -2.409 3.559 1.00 87.06 233 THR A N 1
ATOM 1883 C CA . THR A 1 233 ? -7.829 -3.857 3.428 1.00 87.06 233 THR A CA 1
ATOM 1884 C C . THR A 1 233 ? -7.620 -4.519 4.773 1.00 87.06 233 THR A C 1
ATOM 1886 O O . THR A 1 233 ? -6.778 -4.084 5.554 1.00 87.06 233 THR A O 1
ATOM 1889 N N . SER A 1 234 ? -8.342 -5.591 5.045 1.00 85.44 234 SER A N 1
ATOM 1890 C CA . SER A 1 234 ? -8.220 -6.355 6.277 1.00 85.44 234 SER A CA 1
ATOM 1891 C C . SER A 1 234 ? -8.246 -7.845 5.995 1.00 85.44 234 SER A C 1
ATOM 1893 O O . SER A 1 234 ? -8.921 -8.300 5.078 1.00 85.44 234 SER A O 1
ATOM 1895 N N . THR A 1 235 ? -7.445 -8.602 6.733 1.00 83.25 235 THR A N 1
ATOM 1896 C CA . THR A 1 235 ? -7.116 -9.975 6.344 1.00 83.25 235 THR A CA 1
ATOM 1897 C C . THR A 1 235 ? -6.544 -10.757 7.512 1.00 83.25 235 THR A C 1
ATOM 1899 O O . THR A 1 235 ? -5.741 -10.241 8.289 1.00 83.25 235 THR A O 1
ATOM 1902 N N . ASN A 1 236 ? -6.970 -12.008 7.652 1.00 79.19 236 ASN A N 1
ATOM 1903 C CA . ASN A 1 236 ? -6.471 -12.952 8.652 1.00 79.19 236 ASN A CA 1
ATOM 1904 C C . ASN A 1 236 ? -5.334 -13.841 8.104 1.00 79.19 236 ASN A C 1
ATOM 1906 O O . ASN A 1 236 ? -4.896 -14.763 8.789 1.00 79.19 236 ASN A O 1
ATOM 1910 N N . G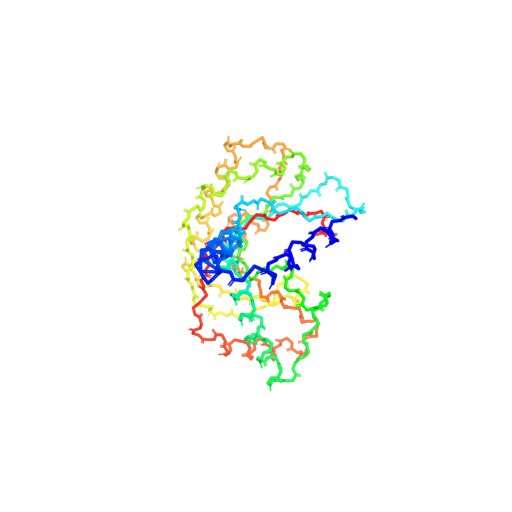LU A 1 237 ? -4.833 -13.565 6.894 1.00 66.69 237 GLU A N 1
ATOM 1911 C CA . GLU A 1 237 ? -3.931 -14.466 6.163 1.00 66.69 237 GLU A CA 1
ATOM 1912 C C . GLU A 1 237 ? -2.440 -14.141 6.261 1.00 66.69 237 GLU A C 1
ATOM 1914 O O . GLU A 1 237 ? -1.632 -14.988 5.890 1.00 66.69 237 GLU A O 1
ATOM 1919 N N . TRP A 1 238 ? -2.055 -12.971 6.780 1.00 59.06 238 TRP A N 1
ATOM 1920 C CA . TRP A 1 238 ? -0.716 -12.381 6.576 1.00 59.06 238 TRP A CA 1
ATOM 1921 C C . TRP A 1 238 ? 0.447 -13.040 7.338 1.00 59.06 238 TRP A C 1
ATOM 1923 O O . TRP A 1 238 ? 1.530 -12.461 7.434 1.00 59.06 238 TRP A O 1
ATOM 1933 N N . PHE A 1 239 ? 0.251 -14.259 7.838 1.00 42.59 239 PHE A N 1
ATOM 1934 C CA . PHE A 1 239 ? 1.257 -15.055 8.539 1.00 42.59 239 PHE A CA 1
ATOM 1935 C C . PHE A 1 239 ? 1.177 -16.528 8.143 1.00 42.59 239 PHE A C 1
ATOM 1937 O O . PHE A 1 239 ? 0.055 -17.093 8.183 1.00 42.59 239 PHE A O 1
#

Secondary structure (DSSP, 8-state):
--HHHHHHHHHHHHT---HHHHHHHHHHHHHHHHHHHHTS----S-EEEE--TTS-S-EEEEEEEES---HHHHHHHHHHHHHHHHHTT-----SSTT--SS-SEEEEEEEEEE-HHHHGGGGGHHHHTTT--EEE--SEEEEETTTTEEEEEPPHHHHHHHHHHHHHHHHHHHHHS-GGG-EE-GGGSTTT----EEEEEE---HHHHHHHHHHHHHHTTT--EEE-EEEEEEES---

Foldseek 3Di:
DPPVVVVVVVVVLVPDPDPVVVVVVVVVVVVVVCVVVVVPDPPPQDAAEDEDPPFDQKKKKWKWFFFDPDPVRQVVLLVLLVVLCVVVVHDFPPDDDSDPPDGFIWTLWMWIRAGPVCLRLLSVVCVVCAQPKDKFQFPFWAADDVRFFIKTAGDPVVLVVSLVSSVSSVVCCVVRDDPVRTDIDPCNDSVNDRIITGSSTTHPDPVCRVVSRVSVCVSSGPPMGMGRDIHMYMYSPPD

Organism: NCBI:txid91604

Radius of gyration: 22.71 Å; chains: 1; bounding box: 65×36×58 Å

Sequence (239 aa):
MGLFKIWRLIYLFFTIESFKMKKLIRCFLILLMVFVIGNMVTAADRVEIFTDPTKGDSYTVCVSLAIEDSEVSRTKFAKEIQAIYDHHNLKLTYSDDGKFWQLPHLTLVMFEKVKLKNIKAFDGIFEQLKGTKLDFIPESYGFFGRGDQLISMPPSSLTEEAKKLNADILAWVNESLDKSYYRVCRNTLMKNLKPHLSLNTCVNDKNVQGRVRRILGQSLNATVIKLDHVIITSTNEWF